Protein AF-A0A0N4XZN5-F1 (afdb_monomer_lite)

Secondary structure (DSSP, 8-state):
-------HHHHHHHHHHHHHHHHHHH-TTT-TTTTHHHHHHHHHHHHHHHHHHHH--S---HHHHHHHHHHHHHHHHHHHHHHHHHHHHHHS-GGGHHHHHHHHHHHHTT-TTT---HHHHHHHHHHHH-S--HHHHHHHHHHHHHHHHHHH-TTT-TTTTHHHHHHHHHHHHHHHHHHHTTTTT--HHHHHHHHHHHHHHHHHHHHHHHHHHHHHHS-GGGHHHHHHHHHHHHTT-HHHH-TTHHHHHHHHHHHHHHHHHHHHHHHHHTT-

Organism: Nippostrongylus brasiliensis (NCBI:txid27835)

pLDDT: mean 75.1, std 13.61, range [33.44, 93.44]

Foldseek 3Di:
DPPPPDPVVLVVLLVVLVVLLVCCVPPCVVNVPSPVSVVLNVLSVVVVLVVVVVVPPDPDPVVNSVVVVCVVVVVVQVVVLVVVLVCCVPPHDPVCNVVSVVCSVCSNVVVNVVDDDPVRVVVVVVVLPPLDPVVLVVLLVVLVVLLVCCVPPCVVNVSSPVSVVSNVSSVVVNLVSVVVVPPDPDDPVVSVVVVCVVVVVVQVVVLVVVLVCCVPPHDPVCNVVSVVLSVCSNVVNSVVPCPDVVVVVVVVSVVVVVVVVVVVVVVVVVVD

Structure (mmCIF, N/CA/C/O backbone):
data_AF-A0A0N4XZN5-F1
#
_entry.id   AF-A0A0N4XZN5-F1
#
loop_
_atom_site.group_PDB
_atom_site.id
_atom_site.type_symbol
_atom_site.label_atom_id
_atom_site.label_alt_id
_atom_site.label_comp_id
_atom_site.label_asym_id
_atom_site.label_entity_id
_atom_site.label_seq_id
_atom_site.pdbx_PDB_ins_code
_atom_site.Cartn_x
_atom_site.Cartn_y
_atom_site.Cartn_z
_atom_site.occupancy
_atom_site.B_iso_or_equiv
_atom_site.auth_seq_id
_atom_site.auth_comp_id
_atom_site.auth_asym_id
_atom_site.auth_atom_id
_atom_site.pdbx_PDB_model_num
ATOM 1 N N . MET A 1 1 ? -11.021 21.375 -17.322 1.00 33.44 1 MET A N 1
ATOM 2 C CA . MET A 1 1 ? -11.310 20.513 -16.151 1.00 33.44 1 MET A CA 1
ATOM 3 C C . MET A 1 1 ? -10.430 19.270 -16.238 1.00 33.44 1 MET A C 1
ATOM 5 O O . MET A 1 1 ? -10.719 18.390 -17.033 1.00 33.44 1 MET A O 1
ATOM 9 N N . ARG A 1 2 ? -9.315 19.222 -15.497 1.00 36.19 2 ARG A N 1
ATOM 10 C CA . ARG A 1 2 ? -8.417 18.053 -15.452 1.00 36.19 2 ARG A CA 1
ATOM 11 C C . ARG A 1 2 ? -9.143 16.967 -14.646 1.00 36.19 2 ARG A C 1
ATOM 13 O O . ARG A 1 2 ? -9.399 17.193 -13.461 1.00 36.19 2 ARG A O 1
ATOM 20 N N . ARG A 1 3 ? -9.571 15.860 -15.272 1.00 40.56 3 ARG A N 1
ATOM 21 C CA . ARG A 1 3 ? -10.115 14.707 -14.532 1.00 40.56 3 ARG A CA 1
ATOM 22 C C . ARG A 1 3 ? -9.059 14.324 -13.495 1.00 40.56 3 ARG A C 1
ATOM 24 O O . ARG A 1 3 ? -7.908 14.094 -13.845 1.00 40.56 3 ARG A O 1
ATOM 31 N N . ARG A 1 4 ? -9.424 14.348 -12.210 1.00 50.34 4 ARG A N 1
ATOM 32 C CA . ARG A 1 4 ? -8.621 13.675 -11.190 1.00 50.34 4 ARG A CA 1
ATOM 33 C C . ARG A 1 4 ? -8.743 12.203 -11.532 1.00 50.34 4 ARG A C 1
ATOM 35 O O . ARG A 1 4 ? -9.831 11.657 -11.352 1.00 50.34 4 ARG A O 1
ATOM 42 N N . ASP A 1 5 ? -7.681 11.601 -12.044 1.00 52.81 5 ASP A N 1
ATOM 43 C CA . ASP A 1 5 ? -7.598 10.151 -12.134 1.00 52.81 5 ASP A CA 1
ATOM 44 C C . ASP A 1 5 ? -7.644 9.618 -10.706 1.00 52.81 5 ASP A C 1
ATOM 46 O O . ASP A 1 5 ? -6.663 9.578 -9.962 1.00 52.81 5 ASP A O 1
ATOM 50 N N . HIS A 1 6 ? -8.862 9.321 -10.258 1.00 63.44 6 HIS A N 1
ATOM 51 C CA . HIS A 1 6 ? -9.064 8.571 -9.046 1.00 63.44 6 HIS A CA 1
ATOM 52 C C . HIS A 1 6 ? -8.403 7.226 -9.296 1.00 63.44 6 HIS A C 1
ATOM 54 O O . HIS A 1 6 ? -8.811 6.495 -10.192 1.00 63.44 6 HIS A O 1
ATOM 60 N N . ARG A 1 7 ? -7.379 6.920 -8.501 1.00 76.12 7 ARG A N 1
ATOM 61 C CA . ARG A 1 7 ? -6.724 5.615 -8.458 1.00 76.12 7 ARG A CA 1
ATOM 62 C C . ARG A 1 7 ? -7.684 4.540 -7.947 1.00 76.12 7 ARG A C 1
ATOM 64 O O . ARG A 1 7 ? -7.619 4.115 -6.793 1.00 76.12 7 ARG A O 1
ATOM 71 N N . LEU A 1 8 ? -8.668 4.207 -8.785 1.00 81.19 8 LEU A N 1
ATOM 72 C CA . LEU A 1 8 ? -9.726 3.228 -8.541 1.00 81.19 8 LEU A CA 1
ATOM 73 C C . LEU A 1 8 ? -9.135 1.836 -8.335 1.00 81.19 8 LEU A C 1
ATOM 75 O O . LEU A 1 8 ? -9.654 1.066 -7.536 1.00 81.19 8 LEU A O 1
ATOM 79 N N . ASP A 1 9 ? -8.005 1.569 -8.977 1.00 81.12 9 ASP A N 1
ATOM 80 C CA . ASP A 1 9 ? -7.143 0.421 -8.745 1.00 81.12 9 ASP A CA 1
ATOM 81 C C . ASP A 1 9 ? -6.777 0.227 -7.259 1.00 81.12 9 ASP A C 1
ATOM 83 O O . ASP A 1 9 ? -7.099 -0.804 -6.660 1.00 81.12 9 ASP A O 1
ATOM 87 N N . LEU A 1 10 ? -6.188 1.243 -6.618 1.00 81.50 10 LEU A N 1
ATOM 88 C CA . LEU A 1 10 ? -5.848 1.204 -5.191 1.00 81.50 10 LEU A CA 1
ATOM 89 C C . LEU A 1 10 ? -7.100 1.114 -4.319 1.00 81.50 10 LEU A C 1
ATOM 91 O O . LEU A 1 10 ? -7.086 0.481 -3.262 1.00 81.50 10 LEU A O 1
ATOM 95 N N . GLN A 1 11 ? -8.199 1.744 -4.741 1.00 84.50 11 GLN A N 1
ATOM 96 C CA . GLN A 1 11 ? -9.463 1.635 -4.017 1.00 84.50 11 GLN A CA 1
ATOM 97 C C . GLN A 1 11 ? -10.022 0.209 -4.063 1.00 84.50 11 GLN A C 1
ATOM 99 O O . GLN A 1 11 ? -10.484 -0.271 -3.028 1.00 84.50 11 GLN A O 1
ATOM 104 N N . GLY A 1 12 ? -9.914 -0.470 -5.206 1.00 86.06 12 GLY A N 1
ATOM 105 C CA . GLY A 1 12 ? -10.284 -1.872 -5.378 1.00 86.06 12 GLY A CA 1
ATOM 106 C C . GLY A 1 12 ? -9.473 -2.794 -4.471 1.00 86.06 12 GLY A C 1
ATOM 107 O O . GLY A 1 12 ? -10.056 -3.602 -3.751 1.00 86.06 12 GLY A O 1
ATOM 108 N N . LEU A 1 13 ? -8.150 -2.605 -4.396 1.00 87.25 13 LEU A N 1
ATOM 109 C CA . LEU A 1 13 ? -7.293 -3.386 -3.491 1.00 87.25 13 LEU A CA 1
ATOM 110 C C . LEU A 1 13 ? -7.660 -3.217 -2.012 1.00 87.25 13 LEU A C 1
ATOM 112 O O . LEU A 1 13 ? -7.608 -4.181 -1.251 1.00 87.25 13 LEU A O 1
ATOM 116 N N . ARG A 1 14 ? -8.072 -2.015 -1.593 1.00 88.38 14 ARG A N 1
ATOM 117 C CA . ARG A 1 14 ? -8.615 -1.811 -0.240 1.00 88.38 14 ARG A CA 1
ATOM 118 C C . ARG A 1 14 ? -9.944 -2.536 -0.043 1.00 88.38 14 ARG A C 1
ATOM 120 O O . ARG A 1 14 ? -10.172 -3.070 1.033 1.00 88.38 14 ARG A O 1
ATOM 127 N N . GLY A 1 15 ? -10.807 -2.556 -1.059 1.00 90.44 15 GLY A N 1
ATOM 128 C CA . GLY A 1 15 ? -12.053 -3.325 -1.033 1.00 90.44 15 GLY A CA 1
ATOM 129 C C . GLY A 1 15 ? -11.791 -4.817 -0.821 1.00 90.44 15 GLY A C 1
ATOM 130 O O . GLY A 1 15 ? -12.384 -5.420 0.067 1.00 90.44 15 GLY A O 1
ATOM 131 N N . VAL A 1 16 ? -10.829 -5.386 -1.553 1.00 91.62 16 VAL A N 1
ATOM 132 C CA . VAL A 1 16 ? -10.382 -6.779 -1.367 1.00 91.62 16 VAL A CA 1
ATOM 133 C C . VAL A 1 16 ? -9.843 -7.006 0.047 1.00 91.62 16 VAL A C 1
ATOM 135 O O . VAL A 1 16 ? -10.180 -8.004 0.680 1.00 91.62 16 VAL A O 1
ATOM 138 N N . ALA A 1 17 ? -9.060 -6.065 0.574 1.00 91.06 17 ALA A N 1
ATOM 139 C CA . ALA A 1 17 ? -8.552 -6.138 1.938 1.00 91.06 17 ALA A CA 1
ATOM 140 C C . ALA A 1 17 ? -9.691 -6.163 2.979 1.00 91.06 17 ALA A C 1
ATOM 142 O O . ALA A 1 17 ? -9.658 -6.977 3.897 1.00 91.06 17 ALA A O 1
ATOM 143 N N . ILE A 1 18 ? -10.740 -5.351 2.801 1.00 91.62 18 ILE A N 1
ATOM 144 C CA . ILE A 1 18 ? -11.937 -5.380 3.659 1.00 91.62 18 ILE A CA 1
ATOM 145 C C . ILE A 1 18 ? -12.651 -6.733 3.555 1.00 91.62 18 ILE A C 1
ATOM 147 O O . ILE A 1 18 ? -12.980 -7.325 4.579 1.00 91.62 18 ILE A O 1
ATOM 151 N N . LEU A 1 19 ? -12.860 -7.251 2.340 1.00 93.44 19 LEU A N 1
ATOM 152 C CA . LEU A 1 19 ? -13.507 -8.552 2.134 1.00 93.44 19 LEU A CA 1
ATOM 153 C C . LEU A 1 19 ? -12.732 -9.692 2.800 1.00 93.44 19 LEU A C 1
ATOM 155 O O . LEU A 1 19 ? -13.342 -10.581 3.382 1.00 93.44 19 LEU A O 1
ATOM 159 N N . SER A 1 20 ? -11.401 -9.636 2.767 1.00 89.19 20 SER A N 1
ATOM 160 C CA . SER A 1 20 ? -10.535 -10.586 3.467 1.00 89.19 20 SER A C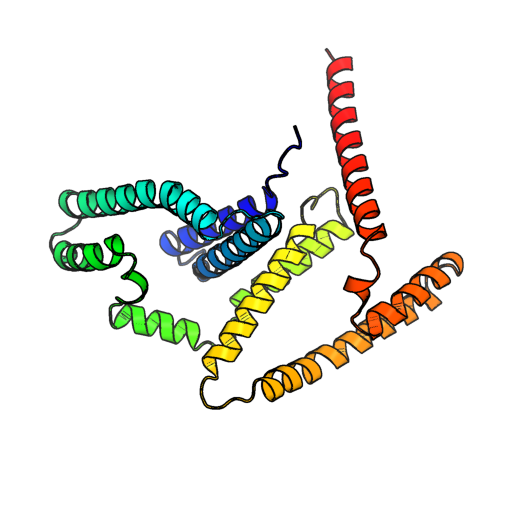A 1
ATOM 161 C C . SER A 1 20 ? -10.774 -10.573 4.983 1.00 89.19 20 SER A C 1
ATOM 163 O O . SER A 1 20 ? -10.881 -11.631 5.602 1.00 89.19 20 SER A O 1
ATOM 165 N N . VAL A 1 21 ? -10.903 -9.386 5.584 1.00 88.06 21 VAL A N 1
ATOM 166 C CA . VAL A 1 21 ? -11.168 -9.232 7.025 1.00 88.06 21 VAL A CA 1
ATOM 167 C C . VAL A 1 21 ? -12.565 -9.731 7.385 1.00 88.06 21 VAL A C 1
ATOM 169 O O . VAL A 1 21 ? -12.726 -10.469 8.355 1.00 88.06 21 VAL A O 1
ATOM 172 N N . LEU A 1 22 ? -13.572 -9.385 6.579 1.00 90.19 22 LEU A N 1
ATOM 173 C CA . LEU A 1 22 ? -14.933 -9.893 6.764 1.00 90.19 22 LEU A CA 1
ATOM 174 C C . LEU A 1 22 ? -14.965 -11.423 6.645 1.00 90.19 22 LEU A C 1
ATOM 176 O O . LEU A 1 22 ? -15.573 -12.089 7.478 1.00 90.19 22 LEU A O 1
ATOM 180 N N . GLY A 1 23 ? -14.261 -11.985 5.661 1.00 90.06 23 GLY A N 1
ATOM 181 C CA . GLY A 1 23 ? -14.120 -13.428 5.482 1.00 90.06 23 GLY A CA 1
ATOM 182 C C . GLY A 1 23 ? -13.523 -14.116 6.707 1.00 90.06 23 GLY A C 1
ATOM 183 O O . GLY A 1 23 ? -14.045 -15.141 7.129 1.00 90.06 23 GLY A O 1
ATOM 184 N N . PHE A 1 24 ? -12.488 -13.537 7.323 1.00 86.94 24 PHE A N 1
ATOM 185 C CA . PHE A 1 24 ? -11.911 -14.063 8.566 1.00 86.94 24 PHE A CA 1
ATOM 186 C C . PHE A 1 24 ? -12.916 -14.073 9.722 1.00 86.94 24 PHE A C 1
ATOM 188 O O . PHE A 1 24 ? -12.991 -15.059 10.448 1.00 86.94 24 PHE A O 1
ATOM 195 N N . HIS A 1 25 ? -13.717 -13.016 9.876 1.00 84.75 25 HIS A N 1
ATOM 196 C CA . HIS A 1 25 ? -14.696 -12.938 10.962 1.00 84.75 25 HIS A CA 1
ATOM 197 C C . HIS A 1 25 ? -15.907 -13.858 10.764 1.00 84.75 25 HIS A C 1
ATOM 199 O O . HIS A 1 25 ? -16.362 -14.470 11.727 1.00 84.75 25 HIS A O 1
ATOM 205 N N . PHE A 1 26 ? -16.437 -13.969 9.542 1.00 89.25 26 PHE A N 1
ATOM 206 C CA . PHE A 1 26 ? -17.633 -14.780 9.278 1.00 89.25 26 PHE A CA 1
ATOM 207 C C . PHE A 1 26 ? -17.318 -16.249 8.967 1.00 89.25 26 PHE A C 1
ATOM 209 O O . PHE A 1 26 ? -18.113 -17.128 9.292 1.00 89.25 26 PHE A O 1
ATOM 216 N N . PHE A 1 27 ? -16.166 -16.529 8.351 1.00 91.06 27 PHE A N 1
ATOM 217 C CA . PHE A 1 27 ? -15.771 -17.861 7.881 1.00 91.06 27 PHE A CA 1
ATOM 218 C C . PHE A 1 27 ? -14.281 -18.141 8.172 1.00 91.06 27 PHE A C 1
ATOM 220 O O . PHE A 1 27 ? -13.493 -18.360 7.243 1.00 91.06 27 PHE A O 1
ATOM 227 N N . PRO A 1 28 ? -13.864 -18.178 9.453 1.00 84.12 28 PRO A N 1
ATOM 228 C CA . PRO A 1 28 ? -12.453 -18.291 9.836 1.00 84.12 28 PRO A CA 1
ATOM 229 C C . PRO A 1 28 ? -11.777 -19.573 9.332 1.00 84.12 28 PRO A C 1
ATOM 231 O O . PRO A 1 28 ? -10.581 -19.572 9.059 1.00 84.12 28 PRO A O 1
ATOM 234 N N . SER A 1 29 ? -12.527 -20.664 9.152 1.00 87.44 29 SER A N 1
ATOM 235 C CA . SER A 1 29 ? -11.997 -21.912 8.587 1.00 87.44 29 SER A CA 1
ATOM 236 C C . SER A 1 29 ? -11.634 -21.794 7.103 1.00 87.44 29 SER A C 1
ATOM 238 O O . SER A 1 29 ? -10.739 -22.496 6.639 1.00 87.44 29 SER A O 1
ATOM 240 N N . TRP A 1 30 ? -12.304 -20.911 6.360 1.00 86.44 30 TRP A N 1
ATOM 241 C CA . TRP A 1 30 ? -12.069 -20.690 4.929 1.00 86.44 30 TRP A CA 1
ATOM 242 C C . TRP A 1 30 ? -11.074 -19.550 4.692 1.00 86.44 30 TRP A C 1
ATOM 244 O O . TRP A 1 30 ? -10.316 -19.581 3.725 1.00 86.44 30 TRP A O 1
ATOM 254 N N . PHE A 1 31 ? -11.032 -18.573 5.601 1.00 86.06 31 PHE A N 1
ATOM 255 C CA . PHE A 1 31 ? -10.145 -17.412 5.533 1.00 86.06 31 PHE A CA 1
ATOM 256 C C . PHE A 1 31 ? -9.259 -17.283 6.781 1.00 86.06 31 PHE A C 1
ATOM 258 O O . PHE A 1 31 ? -9.249 -16.219 7.395 1.00 86.06 31 PHE A O 1
ATOM 265 N N . PRO A 1 32 ? -8.463 -18.301 7.157 1.00 79.88 32 PRO A N 1
ATOM 266 C CA . PRO A 1 32 ? -7.702 -18.292 8.413 1.00 79.88 32 PRO A CA 1
ATOM 267 C C . PRO A 1 32 ? -6.679 -17.151 8.501 1.00 79.88 32 PRO A C 1
ATOM 269 O O . PRO A 1 32 ? -6.351 -16.695 9.590 1.00 79.88 32 PRO A O 1
ATOM 272 N N . ASN A 1 33 ? -6.208 -16.651 7.354 1.00 83.62 33 ASN A N 1
ATOM 273 C CA . ASN A 1 33 ? -5.265 -15.533 7.259 1.00 83.62 33 ASN A CA 1
ATOM 274 C C . ASN A 1 33 ? -5.936 -14.221 6.825 1.00 83.62 33 ASN A C 1
ATOM 276 O O . ASN A 1 33 ? -5.262 -13.305 6.356 1.00 83.62 33 ASN A O 1
ATOM 280 N N . GLY A 1 34 ? -7.264 -14.111 6.922 1.00 83.81 34 GLY A N 1
ATOM 281 C CA . GLY A 1 34 ? -7.958 -12.931 6.414 1.00 83.81 34 GLY A CA 1
ATOM 282 C C . GLY A 1 34 ? -7.688 -11.652 7.221 1.00 83.81 34 GLY A C 1
ATOM 283 O O . GLY A 1 34 ? -7.814 -10.557 6.666 1.00 83.81 34 GLY A O 1
ATOM 284 N N . TYR A 1 35 ? -7.208 -11.780 8.467 1.00 82.19 35 TYR A N 1
ATOM 285 C CA . TYR A 1 35 ? -6.761 -10.675 9.332 1.00 82.19 35 TYR A CA 1
ATOM 286 C C . TYR A 1 35 ? -5.665 -9.799 8.694 1.00 82.19 35 TYR A C 1
ATOM 288 O O . TYR A 1 35 ? -5.557 -8.611 8.992 1.00 82.19 35 TYR A O 1
ATOM 296 N N . VAL A 1 36 ? -4.890 -10.346 7.753 1.00 84.50 36 VAL A N 1
ATOM 297 C CA . VAL A 1 36 ? -3.837 -9.637 7.003 1.00 84.50 36 VAL A CA 1
ATOM 298 C C . VAL A 1 36 ? -4.414 -8.488 6.167 1.00 84.50 36 VAL A C 1
ATOM 300 O O . VAL A 1 36 ? -3.728 -7.503 5.878 1.00 84.50 36 VAL A O 1
ATOM 303 N N . GLY A 1 37 ? -5.701 -8.572 5.816 1.00 85.88 37 GLY A N 1
ATOM 304 C CA . GLY A 1 37 ? -6.416 -7.490 5.150 1.00 85.88 37 GLY A CA 1
ATOM 305 C C . GLY A 1 37 ? -6.415 -6.185 5.956 1.00 85.88 37 GLY A C 1
ATOM 306 O O . GLY A 1 37 ? -6.395 -5.114 5.355 1.00 85.88 37 GLY A O 1
ATOM 307 N N . VAL A 1 38 ? -6.338 -6.237 7.291 1.00 84.06 38 VAL A N 1
ATOM 308 C CA . VAL A 1 38 ? -6.234 -5.032 8.134 1.00 84.06 38 VAL A CA 1
ATOM 309 C C . VAL A 1 38 ? -4.943 -4.272 7.823 1.00 84.06 38 VAL A C 1
ATOM 311 O O . VAL A 1 38 ? -4.978 -3.080 7.504 1.00 84.06 38 VAL A O 1
ATOM 314 N N . ASP A 1 39 ? -3.811 -4.977 7.831 1.00 84.12 39 ASP A N 1
ATOM 315 C CA . ASP A 1 39 ? -2.504 -4.395 7.523 1.00 84.12 39 ASP A CA 1
ATOM 316 C C . ASP A 1 39 ? -2.480 -3.828 6.104 1.00 84.12 39 ASP A C 1
ATOM 318 O O . ASP A 1 39 ? -2.102 -2.675 5.893 1.00 84.12 39 ASP A O 1
ATOM 322 N N . GLN A 1 40 ? -2.947 -4.607 5.124 1.00 85.75 40 GLN A N 1
ATOM 323 C CA . GLN A 1 40 ? -3.002 -4.167 3.732 1.00 85.75 40 GLN A CA 1
ATOM 324 C C . GLN A 1 40 ? -3.864 -2.906 3.570 1.00 85.75 40 GLN A C 1
ATOM 326 O O . GLN A 1 40 ? -3.467 -1.970 2.870 1.00 85.75 40 GLN A O 1
ATOM 331 N N . PHE A 1 41 ? -5.022 -2.845 4.229 1.00 89.06 41 PHE A N 1
ATOM 332 C CA . PHE A 1 41 ? -5.920 -1.699 4.149 1.00 89.06 41 PHE A CA 1
ATOM 333 C C . PHE A 1 41 ? -5.279 -0.419 4.697 1.00 89.06 41 PHE A C 1
ATOM 335 O O . PHE A 1 41 ? -5.322 0.624 4.028 1.00 89.06 41 PHE A O 1
ATOM 342 N N . PHE A 1 42 ? -4.674 -0.479 5.887 1.00 83.44 42 PHE A N 1
ATOM 343 C CA . PHE A 1 42 ? -4.048 0.690 6.509 1.00 83.44 42 PHE A CA 1
ATOM 344 C C . PHE A 1 42 ? -2.826 1.166 5.732 1.00 83.44 42 PHE A C 1
ATOM 346 O O . PHE A 1 42 ? -2.687 2.364 5.473 1.00 83.44 42 PHE A O 1
ATOM 353 N N . VAL A 1 43 ? -1.988 0.229 5.296 1.00 83.62 43 VAL A N 1
ATOM 354 C CA . VAL A 1 43 ? -0.758 0.501 4.551 1.00 83.62 43 VAL A CA 1
ATOM 355 C C . VAL A 1 43 ? -1.071 1.175 3.207 1.00 83.62 43 VAL A C 1
ATOM 357 O O . VAL A 1 43 ? -0.529 2.243 2.907 1.00 83.62 43 VAL A O 1
ATOM 360 N N . LEU A 1 44 ? -2.026 0.638 2.438 1.00 85.19 44 LEU A N 1
ATOM 361 C CA . LEU A 1 44 ? -2.466 1.247 1.176 1.00 85.19 44 LEU A CA 1
ATOM 362 C C . LEU A 1 44 ? -3.166 2.595 1.389 1.00 85.19 44 LEU A C 1
ATOM 364 O O . LEU A 1 44 ? -2.995 3.524 0.595 1.00 85.19 44 LEU A O 1
ATOM 368 N N . SER A 1 45 ? -3.945 2.730 2.464 1.00 84.19 45 SER A N 1
ATOM 369 C CA . SER A 1 45 ? -4.612 3.992 2.791 1.00 84.19 45 SER A CA 1
ATOM 370 C C . SER A 1 45 ? -3.603 5.084 3.130 1.00 84.19 45 SER A C 1
ATOM 372 O O . SER A 1 45 ? -3.730 6.187 2.598 1.00 84.19 45 SER A O 1
ATOM 374 N N . GLY A 1 46 ? -2.592 4.779 3.948 1.00 82.19 46 GLY A N 1
ATOM 375 C CA . GLY A 1 46 ? -1.504 5.697 4.286 1.00 82.19 46 GLY A CA 1
ATOM 376 C C . GLY A 1 46 ? -0.715 6.138 3.054 1.00 82.19 46 GLY A C 1
ATOM 377 O O . GLY A 1 46 ? -0.527 7.337 2.848 1.00 82.19 46 GLY A O 1
ATOM 378 N N . PHE A 1 47 ? -0.353 5.195 2.179 1.00 82.94 47 PHE A N 1
ATOM 379 C CA . PHE A 1 47 ? 0.319 5.496 0.911 1.00 82.94 47 PHE A CA 1
ATOM 380 C C . PHE A 1 47 ? -0.493 6.450 0.027 1.00 82.94 47 PHE A C 1
ATOM 382 O O . PHE A 1 47 ? 0.010 7.488 -0.405 1.00 82.94 47 PHE A O 1
ATOM 389 N N . LEU A 1 48 ? -1.782 6.159 -0.174 1.00 81.88 48 LEU A N 1
ATOM 390 C CA . LEU A 1 48 ? -2.670 7.027 -0.945 1.00 81.88 48 LEU A CA 1
ATOM 391 C C . LEU A 1 48 ? -2.807 8.416 -0.299 1.00 81.88 48 LEU A C 1
ATOM 393 O O . LEU A 1 48 ? -2.887 9.425 -0.998 1.00 81.88 48 LEU A O 1
ATOM 397 N N . MET A 1 49 ? -2.839 8.497 1.034 1.00 79.31 49 MET A N 1
ATOM 398 C CA . MET A 1 49 ? -2.890 9.778 1.745 1.00 79.31 49 MET A CA 1
ATOM 399 C C . MET A 1 49 ? -1.636 10.610 1.490 1.00 79.31 49 MET A C 1
ATOM 401 O O . MET A 1 49 ? -1.769 11.784 1.143 1.00 79.31 49 MET A O 1
ATOM 405 N N . ALA A 1 50 ? -0.457 10.001 1.620 1.00 79.69 50 ALA A N 1
ATOM 406 C CA . ALA A 1 50 ? 0.824 10.652 1.373 1.00 79.69 50 ALA A CA 1
ATOM 407 C C . ALA A 1 50 ? 0.931 11.140 -0.080 1.00 79.69 50 ALA A C 1
ATOM 409 O O . ALA A 1 50 ? 1.297 12.288 -0.319 1.00 79.69 50 ALA A O 1
ATOM 410 N N . MET A 1 51 ? 0.505 10.318 -1.043 1.00 77.38 51 MET A N 1
ATOM 411 C CA . MET A 1 51 ? 0.480 10.685 -2.460 1.00 77.38 51 MET A CA 1
ATOM 412 C C . MET A 1 51 ? -0.449 11.874 -2.735 1.00 77.38 51 MET A C 1
ATOM 414 O O . MET A 1 51 ? -0.049 12.831 -3.396 1.00 77.38 51 MET A O 1
ATOM 418 N N . ILE A 1 52 ? -1.675 11.863 -2.194 1.00 77.94 52 ILE A N 1
ATOM 419 C CA . ILE A 1 52 ? -2.613 12.984 -2.363 1.00 77.94 52 ILE A CA 1
ATOM 420 C C . ILE A 1 52 ? -2.052 14.252 -1.712 1.00 77.94 52 ILE A C 1
ATOM 422 O O . ILE A 1 52 ? -2.207 15.333 -2.278 1.00 77.94 52 ILE A O 1
ATOM 426 N N . LEU A 1 53 ? -1.410 14.137 -0.546 1.00 76.38 53 LEU A N 1
ATOM 427 C CA . LEU A 1 53 ? -0.795 15.276 0.131 1.00 76.38 53 LEU A CA 1
ATOM 428 C C . LEU A 1 53 ? 0.343 15.871 -0.710 1.00 76.38 53 LEU A C 1
ATOM 430 O O . LEU A 1 53 ? 0.351 17.076 -0.929 1.00 76.38 53 LEU A O 1
ATOM 434 N N . ASN A 1 54 ? 1.229 15.031 -1.253 1.00 74.81 54 ASN A N 1
ATOM 435 C CA . ASN A 1 54 ? 2.341 15.462 -2.104 1.00 74.81 54 ASN A CA 1
ATOM 436 C C . ASN A 1 54 ? 1.870 16.054 -3.446 1.00 74.81 54 ASN A C 1
ATOM 438 O O . ASN A 1 54 ? 2.448 17.011 -3.948 1.00 74.81 54 ASN A O 1
ATOM 442 N N . SER A 1 55 ? 0.777 15.530 -4.016 1.00 69.69 55 SER A N 1
ATOM 443 C CA . SER A 1 55 ? 0.200 16.041 -5.272 1.00 69.69 55 SER A CA 1
ATOM 444 C C . SER A 1 55 ? -0.413 17.443 -5.147 1.00 69.69 55 SER A C 1
ATOM 446 O O . SER A 1 55 ? -0.632 18.120 -6.153 1.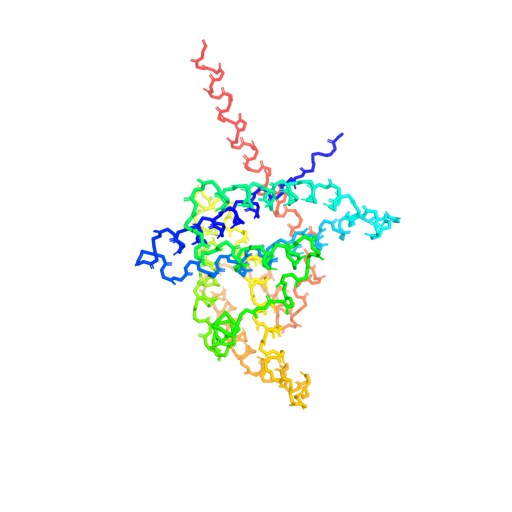00 69.69 55 SER A O 1
ATOM 448 N N . ARG A 1 56 ? -0.688 17.905 -3.919 1.00 69.75 56 ARG A N 1
ATOM 449 C CA . ARG A 1 56 ? -1.135 19.273 -3.635 1.00 69.75 56 ARG A CA 1
ATOM 450 C C . ARG A 1 56 ? 0.081 20.195 -3.538 1.00 69.75 56 ARG A C 1
ATOM 452 O O . ARG A 1 56 ? 0.382 20.736 -2.480 1.00 69.75 56 ARG A O 1
ATOM 459 N N . SER A 1 57 ? 0.793 20.353 -4.651 1.00 51.97 57 SER A N 1
ATOM 460 C CA . SER A 1 57 ? 1.888 21.319 -4.749 1.00 51.97 57 SER A CA 1
ATOM 461 C C . SER A 1 57 ? 1.310 22.740 -4.701 1.00 51.97 57 SER A C 1
ATOM 463 O O . SER A 1 57 ? 0.655 23.182 -5.645 1.00 51.97 57 SER A O 1
ATOM 465 N N . GLY A 1 58 ? 1.486 23.416 -3.561 1.00 54.22 58 GLY A N 1
ATOM 466 C CA . GLY A 1 58 ? 1.100 24.812 -3.330 1.00 54.22 58 GLY A CA 1
ATOM 467 C C . GLY A 1 58 ? 0.319 25.019 -2.030 1.00 54.22 58 GLY A C 1
ATOM 468 O O . GLY A 1 58 ? -0.852 24.668 -1.978 1.00 54.22 58 GLY A O 1
ATOM 469 N N . SER A 1 59 ? 0.985 25.594 -1.012 1.00 53.84 59 SER A N 1
ATOM 470 C CA . SER A 1 59 ? 0.508 26.238 0.243 1.00 53.84 59 SER A CA 1
ATOM 471 C C . SER A 1 59 ? -0.758 25.717 0.962 1.00 53.84 59 SER A C 1
ATOM 473 O O . SER A 1 59 ? -1.240 26.381 1.881 1.00 53.84 59 SER A O 1
ATOM 475 N N . SER A 1 60 ? -1.341 24.573 0.606 1.00 60.84 60 SER A N 1
ATOM 476 C CA . SER A 1 60 ? -2.488 24.045 1.338 1.00 60.84 60 SER A CA 1
ATOM 477 C C . SER A 1 60 ? -1.981 23.546 2.680 1.00 60.84 60 SER A C 1
ATOM 479 O O . SER A 1 60 ? -1.165 22.621 2.722 1.00 60.84 60 SER A O 1
ATOM 481 N N . ASN A 1 61 ? -2.431 24.183 3.758 1.00 75.69 61 ASN A N 1
ATOM 482 C CA . ASN A 1 61 ? -2.024 23.837 5.105 1.00 75.69 61 ASN A CA 1
ATOM 483 C C . ASN A 1 61 ? -2.318 22.344 5.328 1.00 75.69 61 ASN A C 1
ATOM 485 O O . ASN A 1 61 ? -3.422 21.872 5.043 1.00 75.69 61 ASN A O 1
ATOM 489 N N . ILE A 1 62 ? -1.332 21.584 5.814 1.00 82.38 62 ILE A N 1
ATOM 490 C CA . ILE A 1 62 ? -1.511 20.170 6.184 1.00 82.38 62 ILE A CA 1
ATOM 491 C C . ILE A 1 62 ? -2.736 20.024 7.101 1.00 82.38 62 ILE A C 1
ATOM 493 O O . ILE A 1 62 ? -3.490 19.053 6.997 1.00 82.38 62 ILE A O 1
ATOM 497 N N . PHE A 1 63 ? -2.980 21.035 7.936 1.00 83.94 63 PHE A N 1
ATOM 498 C CA . PHE A 1 63 ? -4.161 21.130 8.777 1.00 83.94 63 PHE A CA 1
ATOM 499 C C . PHE A 1 63 ? -5.477 21.059 7.985 1.00 83.94 63 PHE A C 1
ATOM 501 O O . PHE A 1 63 ? -6.332 20.241 8.314 1.00 83.94 63 PHE A O 1
ATOM 508 N N . ASP A 1 64 ? -5.625 21.820 6.897 1.00 82.81 64 ASP A N 1
ATOM 509 C CA . ASP A 1 64 ? -6.848 21.834 6.077 1.00 82.81 64 ASP A CA 1
ATOM 510 C C . ASP A 1 64 ? -7.106 20.472 5.425 1.00 82.81 64 ASP A C 1
ATOM 512 O O . ASP A 1 64 ? -8.249 20.018 5.290 1.00 82.81 64 ASP A O 1
ATOM 516 N N . PHE A 1 65 ? -6.029 19.784 5.040 1.00 83.00 65 PHE A N 1
ATOM 517 C CA . PHE A 1 65 ? -6.103 18.435 4.496 1.00 83.00 65 PHE A CA 1
ATOM 518 C C . PHE A 1 65 ? -6.644 17.433 5.523 1.00 83.00 65 PHE A C 1
ATOM 520 O O . PHE A 1 65 ? -7.536 16.645 5.187 1.00 83.00 65 PHE A O 1
ATOM 527 N N . TYR A 1 66 ? -6.138 17.457 6.759 1.00 84.50 66 TYR A N 1
ATOM 528 C CA . TYR A 1 66 ? -6.617 16.568 7.822 1.00 84.50 66 TYR A CA 1
ATOM 529 C C . TYR A 1 66 ? -8.009 16.966 8.320 1.00 84.50 66 TYR A C 1
ATOM 531 O O . TYR A 1 66 ? -8.855 16.089 8.499 1.00 84.50 66 TYR A O 1
ATOM 539 N N . TYR A 1 67 ? -8.306 18.261 8.431 1.00 86.31 67 TYR A N 1
ATOM 540 C CA . TYR A 1 67 ? -9.628 18.758 8.810 1.00 86.31 67 TYR A CA 1
ATOM 541 C C . TYR A 1 67 ? -10.716 18.290 7.834 1.00 86.31 67 TYR A C 1
ATOM 543 O O . TYR A 1 67 ? -11.741 17.739 8.246 1.00 86.31 67 TYR A O 1
ATOM 551 N N . GLY A 1 68 ? -10.471 18.402 6.524 1.00 84.75 68 GLY A N 1
ATOM 552 C CA . GLY A 1 68 ? -11.399 17.900 5.507 1.00 84.75 68 GLY A CA 1
ATOM 553 C C . GLY A 1 68 ? -11.631 16.385 5.587 1.00 84.75 68 GLY A C 1
ATOM 554 O O . GLY A 1 68 ? -12.700 15.896 5.217 1.00 84.75 68 GLY A O 1
ATOM 555 N N . ARG A 1 69 ? -10.655 15.624 6.097 1.00 84.25 69 ARG A N 1
ATOM 556 C CA . ARG A 1 69 ? -10.818 14.187 6.353 1.00 84.25 69 ARG A CA 1
ATOM 557 C C . ARG A 1 69 ? -11.615 13.910 7.613 1.00 84.25 69 ARG A C 1
ATOM 559 O O . ARG A 1 69 ? -12.507 13.068 7.551 1.00 84.25 69 ARG A O 1
ATOM 566 N N . LEU A 1 70 ? -11.347 14.630 8.700 1.00 87.06 70 LEU A N 1
ATOM 567 C CA . LEU A 1 70 ? -12.122 14.528 9.936 1.00 87.06 70 LEU A CA 1
ATOM 568 C C . LEU A 1 70 ? -13.601 14.803 9.663 1.00 87.06 70 LEU A C 1
ATOM 570 O O . LEU A 1 70 ? -14.441 13.963 9.972 1.00 87.06 70 LEU A O 1
ATOM 574 N N . LYS A 1 71 ? -13.913 15.891 8.947 1.00 89.62 71 LYS A N 1
ATOM 575 C CA . LYS A 1 71 ? -15.291 16.242 8.566 1.00 89.62 71 LYS A CA 1
ATOM 576 C C . LYS A 1 71 ? -16.002 15.146 7.758 1.00 89.62 71 LYS A C 1
ATOM 578 O O . LYS A 1 71 ? -17.225 15.067 7.790 1.00 89.62 71 LYS A O 1
ATOM 583 N N . ARG A 1 72 ? -15.257 14.301 7.038 1.00 84.62 72 ARG A N 1
ATOM 584 C CA . ARG A 1 72 ? -15.810 13.185 6.256 1.00 84.62 72 ARG A CA 1
ATOM 585 C C . ARG A 1 72 ? -15.938 11.888 7.061 1.00 84.62 72 ARG A C 1
ATOM 587 O O . ARG A 1 72 ? -16.903 11.163 6.862 1.00 84.62 72 ARG A O 1
ATOM 594 N N . ILE A 1 73 ? -14.959 11.563 7.906 1.00 86.12 73 ILE A N 1
ATOM 595 C CA . ILE A 1 73 ? -14.867 10.258 8.587 1.00 86.12 73 ILE A CA 1
ATOM 596 C C . ILE A 1 73 ? -15.630 10.267 9.916 1.00 86.12 73 ILE A C 1
ATOM 598 O O . ILE A 1 73 ? -16.353 9.318 10.205 1.00 86.12 73 ILE A O 1
ATOM 602 N N . VAL A 1 74 ? -15.511 11.345 10.696 1.00 87.81 74 VAL A N 1
ATOM 603 C CA . VAL A 1 74 ? -16.076 11.443 12.052 1.00 87.81 74 VAL A CA 1
ATOM 604 C C . VAL A 1 74 ? -17.601 11.249 12.088 1.00 87.81 74 VAL A C 1
ATOM 606 O O . VAL A 1 74 ? -18.055 10.509 12.955 1.00 87.81 74 VAL A O 1
ATOM 609 N N . PRO A 1 75 ? -18.414 11.800 11.159 1.00 90.81 75 PRO A N 1
ATOM 610 C CA . PRO A 1 75 ? -19.864 11.593 11.205 1.00 90.81 75 PRO A CA 1
ATOM 611 C C . PRO A 1 75 ? -20.268 10.121 11.061 1.00 90.81 75 PRO A C 1
ATOM 613 O O . PRO A 1 75 ? -21.081 9.623 11.834 1.00 90.81 75 PRO A O 1
ATOM 616 N N . MET A 1 76 ? -19.662 9.409 10.104 1.00 88.06 76 MET A N 1
ATOM 617 C CA . MET A 1 76 ? -19.925 7.979 9.910 1.00 88.06 76 MET A CA 1
ATOM 618 C C . MET A 1 76 ? -19.384 7.145 11.069 1.00 88.06 76 MET A C 1
ATOM 620 O O . MET A 1 76 ? -20.010 6.167 11.457 1.00 88.06 76 MET A O 1
ATOM 624 N N . TYR A 1 77 ? -18.249 7.544 11.643 1.00 84.12 77 TYR A N 1
ATOM 625 C CA . TYR A 1 77 ? -17.682 6.886 12.813 1.00 84.12 77 TYR A CA 1
ATOM 626 C C . TYR A 1 77 ? -18.626 6.943 14.021 1.00 84.12 77 TYR A C 1
ATOM 628 O O . TYR A 1 77 ? -18.958 5.907 14.592 1.00 84.12 77 TYR A O 1
ATOM 636 N N . ILE A 1 78 ? -19.121 8.139 14.356 1.00 85.56 78 ILE A N 1
ATOM 637 C CA . ILE A 1 78 ? -20.076 8.340 15.454 1.00 85.56 78 ILE A CA 1
ATOM 638 C C . ILE A 1 78 ? -21.359 7.545 15.200 1.00 85.56 78 ILE A C 1
ATOM 640 O O . ILE A 1 78 ? -21.866 6.901 16.114 1.00 85.56 78 ILE A O 1
ATOM 644 N N . LEU A 1 79 ? -21.861 7.553 13.960 1.00 89.25 79 LEU A N 1
ATOM 645 C CA . LEU A 1 79 ? -23.042 6.779 13.587 1.00 89.25 79 LEU A CA 1
ATOM 646 C C . LEU A 1 79 ? -22.835 5.278 13.820 1.00 89.25 79 LEU A C 1
ATOM 648 O O . LEU A 1 79 ? -23.716 4.631 14.374 1.00 89.25 79 LEU A O 1
ATOM 652 N N . ILE A 1 80 ? -21.686 4.724 13.425 1.00 86.44 80 ILE A N 1
ATOM 653 C CA . ILE A 1 80 ? -21.383 3.302 13.629 1.00 86.44 80 ILE A CA 1
ATOM 654 C C . ILE A 1 80 ? -21.312 2.976 15.119 1.00 86.44 80 ILE A C 1
ATOM 656 O O . ILE A 1 80 ? -21.966 2.034 15.546 1.00 86.44 80 ILE A O 1
ATOM 660 N N . VAL A 1 81 ? -20.588 3.768 15.917 1.00 83.81 81 VAL A N 1
ATOM 661 C CA . VAL A 1 81 ? -20.516 3.551 17.372 1.00 83.81 81 VAL A CA 1
ATOM 662 C C . VAL A 1 81 ? -21.913 3.598 17.993 1.00 83.81 81 VAL A C 1
ATOM 664 O O . VAL A 1 81 ? -22.272 2.718 18.770 1.00 83.81 81 VAL A O 1
ATOM 667 N N . PHE A 1 82 ? -22.733 4.574 17.598 1.00 87.12 82 PHE A N 1
ATOM 668 C CA . PHE A 1 82 ? -24.116 4.676 18.052 1.00 87.12 82 PHE A CA 1
ATOM 669 C C . PHE A 1 82 ? -24.944 3.438 17.682 1.00 87.12 82 PHE A C 1
ATOM 671 O O . PHE A 1 82 ? -25.609 2.873 18.548 1.00 87.12 82 PHE A O 1
ATOM 678 N N . LEU A 1 83 ? -24.894 2.994 16.423 1.00 88.12 83 LEU A N 1
ATOM 679 C CA . LEU A 1 83 ? -25.629 1.814 15.960 1.00 88.12 83 LEU A CA 1
ATOM 680 C C . LEU A 1 83 ? -25.164 0.536 16.663 1.00 88.12 83 LEU A C 1
ATOM 682 O O . LEU A 1 83 ? -26.001 -0.301 16.997 1.00 88.12 83 LEU A O 1
ATOM 686 N N . THR A 1 84 ? -23.866 0.399 16.934 1.00 84.50 84 THR A N 1
ATOM 687 C CA . THR A 1 84 ? -23.321 -0.729 17.696 1.00 84.50 84 THR A CA 1
ATOM 688 C C . THR A 1 84 ? -23.878 -0.737 19.115 1.00 84.50 84 THR A C 1
ATOM 690 O O . THR A 1 84 ? -24.454 -1.742 19.522 1.00 84.50 84 THR A O 1
ATOM 693 N N . LEU A 1 85 ? -23.815 0.387 19.836 1.00 83.62 85 LEU A N 1
ATOM 694 C CA . LEU A 1 85 ? -24.362 0.489 21.196 1.00 83.62 85 LEU A CA 1
ATOM 695 C C . LEU A 1 85 ? -25.868 0.237 21.233 1.00 83.62 85 LEU A C 1
ATOM 697 O O . LEU A 1 85 ? -26.354 -0.500 22.090 1.00 83.62 85 LEU A O 1
ATOM 701 N N . TRP A 1 86 ? -26.599 0.800 20.269 1.00 87.19 86 TRP A N 1
ATOM 702 C CA . TRP A 1 86 ? -28.021 0.536 20.105 1.00 87.19 86 TRP A CA 1
ATOM 703 C C . TRP A 1 86 ? -28.268 -0.965 19.902 1.00 87.19 86 TRP A C 1
ATOM 705 O O . TRP A 1 86 ? -29.074 -1.559 20.613 1.00 87.19 86 TRP A O 1
ATOM 715 N N . SER A 1 87 ? -27.512 -1.620 19.017 1.00 84.19 87 SER A N 1
ATOM 716 C CA . SER A 1 87 ? -27.655 -3.058 18.785 1.00 84.19 87 SER A CA 1
ATOM 717 C C . SER A 1 87 ? -27.336 -3.903 20.026 1.00 84.19 87 SER A C 1
ATOM 719 O O . SER A 1 87 ? -28.061 -4.857 20.301 1.00 84.19 87 SER A O 1
ATOM 721 N N . CYS A 1 88 ? -26.324 -3.527 20.817 1.00 78.62 88 CYS A N 1
ATOM 722 C CA . CYS A 1 88 ? -25.946 -4.212 22.056 1.00 78.62 88 CYS A CA 1
ATOM 723 C C . CYS A 1 88 ? -27.082 -4.228 23.083 1.00 78.62 88 CYS A C 1
ATOM 725 O O . CYS A 1 88 ? -27.300 -5.251 23.722 1.00 78.62 88 CYS A O 1
ATOM 727 N N . ILE A 1 89 ? -27.825 -3.126 23.205 1.00 81.00 89 ILE A N 1
ATOM 728 C CA . ILE A 1 89 ? -28.936 -3.007 24.160 1.00 81.00 89 ILE A CA 1
ATOM 729 C C . ILE A 1 89 ? -30.132 -3.876 23.742 1.00 81.00 89 ILE A C 1
ATOM 731 O O . ILE A 1 89 ? -30.793 -4.459 24.599 1.00 81.00 89 ILE A O 1
ATOM 735 N N . PHE A 1 90 ? -30.431 -3.953 22.441 1.00 84.12 90 PHE A N 1
ATOM 736 C CA . PHE A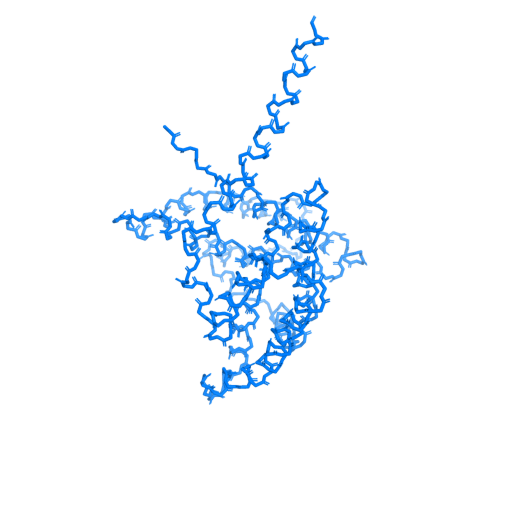 1 90 ? -31.672 -4.572 21.955 1.00 84.12 90 PHE A CA 1
ATOM 737 C C . PHE A 1 90 ? -31.527 -6.022 21.477 1.00 84.12 90 PHE A C 1
ATOM 739 O O . PHE A 1 90 ? -32.513 -6.757 21.508 1.00 84.12 90 PHE A O 1
ATOM 746 N N . PHE A 1 91 ? -30.342 -6.441 21.023 1.00 83.06 91 PHE A N 1
ATOM 747 C CA . PHE A 1 91 ? -30.152 -7.741 20.363 1.00 83.06 91 PHE A CA 1
ATOM 748 C C . PHE A 1 91 ? -29.195 -8.692 21.089 1.00 83.06 91 PHE A C 1
ATOM 750 O O . PHE A 1 91 ? -29.231 -9.890 20.805 1.00 83.06 91 PHE A O 1
ATOM 757 N N . PHE A 1 92 ? -28.349 -8.208 22.005 1.00 75.94 92 PHE A N 1
ATOM 758 C CA . PHE A 1 92 ? -27.320 -9.031 22.650 1.00 75.94 92 PHE A CA 1
ATOM 759 C C . PHE A 1 92 ? -27.632 -9.333 24.128 1.00 75.94 92 PHE A C 1
ATOM 761 O O . PHE A 1 92 ? -28.319 -8.555 24.789 1.00 75.94 92 PHE A O 1
ATOM 768 N N . PRO A 1 93 ? -27.140 -10.465 24.674 1.00 76.00 93 PRO A N 1
ATOM 769 C CA . PRO A 1 93 ? -27.350 -10.823 26.076 1.00 76.00 93 PRO A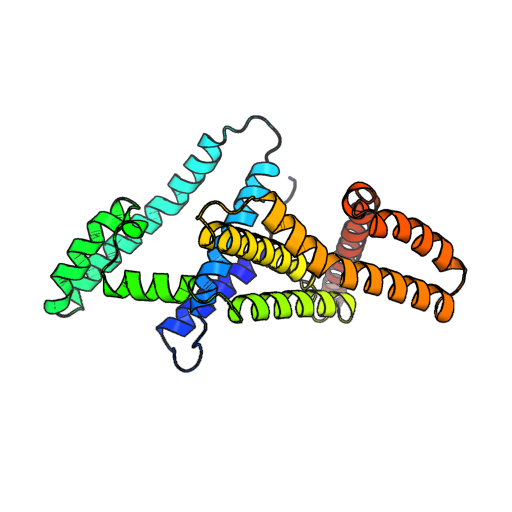 CA 1
ATOM 770 C C . PRO A 1 93 ? -26.739 -9.792 27.033 1.00 76.00 93 PRO A C 1
ATOM 772 O O . PRO A 1 93 ? -25.639 -9.291 26.790 1.00 76.00 93 PRO A O 1
ATOM 775 N N . ALA A 1 94 ? -27.401 -9.554 28.172 1.00 72.81 94 ALA A N 1
ATOM 776 C CA . ALA A 1 94 ? -26.955 -8.600 29.196 1.00 72.81 94 ALA A CA 1
ATOM 777 C C . ALA A 1 94 ? -25.529 -8.869 29.719 1.00 72.81 94 ALA A C 1
ATOM 779 O O . ALA A 1 94 ? -24.852 -7.935 30.129 1.00 72.81 94 ALA A O 1
ATOM 780 N N . SER A 1 95 ? -25.039 -10.113 29.636 1.00 70.06 95 SER A N 1
ATOM 781 C CA . SER A 1 95 ? -23.673 -10.490 30.034 1.00 70.06 95 SER A CA 1
ATOM 782 C C . SER A 1 95 ? -22.573 -9.759 29.260 1.00 70.06 95 SER A C 1
ATOM 784 O O . SER A 1 95 ? -21.460 -9.643 29.757 1.00 70.06 95 SER A O 1
ATOM 786 N N . ASN A 1 96 ? -22.867 -9.278 28.050 1.00 69.94 96 ASN A N 1
ATOM 787 C CA . ASN A 1 96 ? -21.894 -8.588 27.203 1.00 69.94 96 ASN A CA 1
ATOM 788 C C . ASN A 1 96 ? -22.092 -7.066 27.221 1.00 69.94 96 ASN A C 1
ATOM 790 O O . ASN A 1 96 ? -21.356 -6.351 26.541 1.00 69.94 96 ASN A O 1
ATOM 794 N N . LEU A 1 97 ? -23.099 -6.560 27.938 1.00 71.44 97 LEU A N 1
ATOM 795 C CA . LEU A 1 97 ? -23.449 -5.144 27.907 1.00 71.44 97 LEU A CA 1
ATOM 796 C C . LEU A 1 97 ? -22.375 -4.295 28.595 1.00 71.44 97 LEU A C 1
ATOM 798 O O . LEU A 1 97 ? -21.949 -3.299 28.019 1.00 71.44 97 LEU A O 1
ATOM 802 N N . ASP A 1 98 ? -21.875 -4.741 29.749 1.00 73.75 98 ASP A N 1
ATOM 803 C CA . ASP A 1 98 ? -20.862 -4.017 30.526 1.00 73.75 98 ASP A CA 1
ATOM 804 C C . ASP A 1 98 ? -19.549 -3.860 29.740 1.00 73.75 98 ASP A C 1
ATOM 806 O O . ASP A 1 98 ? -19.062 -2.744 29.565 1.00 73.75 98 ASP A O 1
ATOM 810 N N . LEU A 1 99 ? -19.047 -4.946 29.137 1.00 72.75 99 LEU A N 1
ATOM 811 C CA . LEU A 1 99 ? -17.844 -4.923 28.290 1.00 72.75 99 LEU A CA 1
ATOM 812 C C . LEU A 1 99 ? -17.993 -3.992 27.076 1.00 72.75 99 LEU A C 1
ATOM 814 O O . LEU A 1 99 ? -17.083 -3.229 26.750 1.00 72.75 99 LEU A O 1
ATOM 818 N N . ASN A 1 100 ? -19.145 -4.027 26.398 1.00 74.25 100 ASN A N 1
ATOM 819 C CA . ASN A 1 100 ? -19.388 -3.176 25.228 1.00 74.25 100 ASN A CA 1
ATOM 820 C C . ASN A 1 100 ? -19.574 -1.699 25.609 1.00 74.25 100 ASN A C 1
ATOM 822 O O . ASN A 1 100 ? -19.177 -0.811 24.851 1.00 74.25 100 ASN A O 1
ATOM 826 N N . MET A 1 101 ? -20.162 -1.421 26.776 1.00 74.44 101 MET A N 1
ATOM 827 C CA . MET A 1 101 ? -20.303 -0.062 27.300 1.00 74.44 101 MET A CA 1
ATOM 828 C C . MET A 1 101 ? -18.956 0.519 27.737 1.00 74.44 101 MET A C 1
ATOM 830 O O . MET A 1 101 ? -18.688 1.688 27.456 1.00 74.44 101 MET A O 1
ATOM 834 N N . GLU A 1 102 ? -18.081 -0.282 28.346 1.00 78.69 102 GLU A N 1
ATOM 835 C CA . GLU A 1 102 ? -16.715 0.139 28.683 1.00 78.69 102 GLU A CA 1
ATOM 836 C C . GLU A 1 102 ? -15.873 0.424 27.432 1.00 78.69 102 GLU A C 1
ATOM 838 O O . GLU A 1 102 ? -15.166 1.433 27.386 1.00 78.69 102 GLU A O 1
ATOM 843 N N . ALA A 1 103 ? -16.020 -0.382 26.375 1.00 77.69 103 ALA A N 1
ATOM 844 C CA . ALA A 1 103 ? -15.340 -0.173 25.093 1.00 77.69 103 ALA A CA 1
ATOM 845 C C . ALA A 1 103 ? -15.827 1.078 24.325 1.00 77.69 103 ALA A C 1
ATOM 84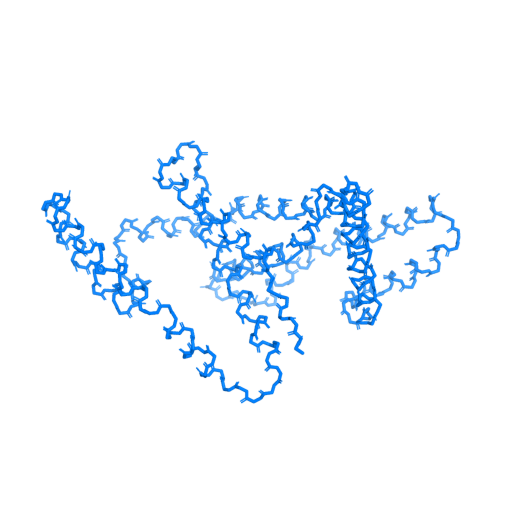7 O O . ALA A 1 103 ? -15.124 1.602 23.452 1.00 77.69 103 ALA A O 1
ATOM 848 N N . ALA A 1 104 ? -17.016 1.594 24.652 1.00 79.44 104 ALA A N 1
ATOM 849 C CA . ALA A 1 104 ? -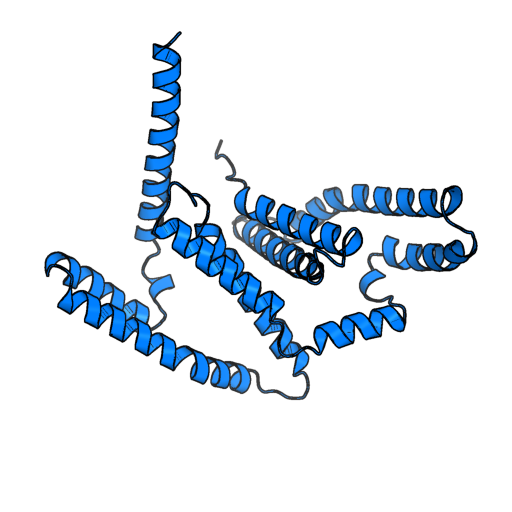17.640 2.723 23.963 1.00 79.44 104 ALA A CA 1
ATOM 850 C C . ALA A 1 104 ? -16.847 4.028 24.107 1.00 79.44 104 ALA A C 1
ATOM 852 O O . ALA A 1 104 ? -16.705 4.792 23.148 1.00 79.44 104 ALA A O 1
ATOM 853 N N . LEU A 1 105 ? -16.335 4.300 25.309 1.00 81.12 105 LEU A N 1
ATOM 854 C CA . LEU A 1 105 ? -15.643 5.550 25.616 1.00 81.12 105 LEU A CA 1
ATOM 855 C C . LEU A 1 105 ? -14.260 5.634 24.930 1.00 81.12 105 LEU A C 1
ATOM 857 O O . LEU A 1 105 ? -13.992 6.648 24.273 1.00 81.12 105 LEU A O 1
ATOM 861 N N . PRO A 1 106 ? -13.401 4.594 24.979 1.00 81.06 106 PRO A N 1
ATOM 862 C CA . PRO A 1 106 ? -12.185 4.527 24.169 1.00 81.06 106 PRO A CA 1
ATOM 863 C C . PRO A 1 106 ? -12.460 4.641 22.667 1.00 81.06 106 PRO A C 1
ATOM 865 O O . PRO A 1 106 ? -11.726 5.342 21.969 1.00 81.06 106 PRO A O 1
ATOM 868 N N . ALA A 1 107 ? -13.531 4.017 22.163 1.00 80.31 107 ALA A N 1
ATOM 869 C CA . ALA A 1 107 ? -13.937 4.171 20.769 1.00 80.31 107 ALA A CA 1
ATOM 870 C C . ALA A 1 107 ? -14.257 5.646 20.450 1.00 80.31 107 ALA A C 1
ATOM 872 O O . ALA A 1 107 ? -13.564 6.276 19.654 1.00 80.31 107 ALA A O 1
ATOM 873 N N . LEU A 1 108 ? -15.215 6.269 21.141 1.00 81.12 108 LEU A N 1
ATOM 874 C CA . LEU A 1 108 ? -15.621 7.661 20.883 1.00 81.12 108 LEU A CA 1
ATOM 875 C C . LEU A 1 108 ? -14.469 8.676 20.944 1.00 81.12 108 LEU A C 1
ATOM 877 O O . LEU A 1 108 ? -14.486 9.676 20.226 1.00 81.12 108 LEU A O 1
ATOM 881 N N . THR A 1 109 ? -13.469 8.418 21.783 1.00 81.06 109 THR A N 1
ATOM 882 C CA . THR A 1 109 ? -12.294 9.285 21.953 1.00 81.06 109 THR A CA 1
ATOM 883 C C . THR A 1 109 ? -11.151 8.981 20.981 1.00 81.06 109 THR A C 1
ATOM 885 O O . THR A 1 109 ? -10.134 9.670 21.020 1.00 81.06 109 THR A O 1
ATOM 888 N N . PHE A 1 110 ? -11.302 7.993 20.090 1.00 75.75 110 PHE A N 1
ATOM 889 C CA . PHE A 1 110 ? -10.236 7.457 19.229 1.00 75.75 110 PHE A CA 1
ATOM 890 C C . PHE A 1 110 ? -9.027 6.912 20.012 1.00 75.75 110 PHE A C 1
ATOM 892 O O . PHE A 1 110 ? -7.941 6.734 19.456 1.00 75.75 110 PHE A O 1
ATOM 899 N N . LEU A 1 111 ? -9.215 6.618 21.299 1.00 79.25 111 LEU A N 1
ATOM 900 C CA . LEU A 1 111 ? -8.215 6.017 22.179 1.00 79.25 111 LEU A CA 1
ATOM 901 C C . LEU A 1 111 ? -8.386 4.498 22.285 1.00 79.25 111 LEU A C 1
ATOM 903 O O . LEU A 1 111 ? -7.722 3.868 23.101 1.00 79.25 111 LEU A O 1
ATOM 907 N N . SER A 1 112 ? -9.219 3.892 21.433 1.00 74.88 112 SER A N 1
ATOM 908 C CA . SER A 1 112 ? -9.382 2.435 21.354 1.00 74.88 112 SER A CA 1
ATOM 909 C C . SER A 1 112 ? -8.052 1.722 21.124 1.00 74.88 112 SER A C 1
ATOM 911 O O . SER A 1 112 ? -7.842 0.642 21.636 1.00 74.88 112 SER A O 1
ATOM 913 N N . ASN A 1 113 ? -7.102 2.353 20.429 1.00 67.62 113 ASN A N 1
ATOM 914 C CA . ASN A 1 113 ? -5.772 1.776 20.210 1.00 67.62 113 ASN A CA 1
ATOM 915 C C . ASN A 1 113 ? -4.880 1.780 21.469 1.00 67.62 113 ASN A C 1
ATOM 917 O O . ASN A 1 113 ? -3.780 1.235 21.429 1.00 67.62 113 ASN A O 1
ATOM 921 N N . LEU A 1 114 ? -5.295 2.436 22.556 1.00 74.00 114 LEU A N 1
ATOM 922 C CA . LEU A 1 114 ? -4.613 2.408 23.856 1.00 74.00 114 LEU A CA 1
ATOM 923 C C . LEU A 1 114 ? -5.311 1.477 24.851 1.00 74.00 114 LEU A C 1
ATOM 925 O O . LEU A 1 114 ? -4.705 1.091 25.846 1.00 74.00 114 LEU A O 1
ATOM 929 N N . TRP A 1 115 ? -6.567 1.125 24.585 1.00 70.38 115 TRP A N 1
ATOM 930 C CA . TRP A 1 115 ? -7.392 0.293 25.443 1.00 70.38 115 TRP A CA 1
ATOM 931 C C . TRP A 1 115 ? -7.504 -1.100 24.829 1.00 70.38 115 TRP A C 1
ATOM 933 O O . TRP A 1 115 ? -8.082 -1.260 23.762 1.00 70.38 115 TRP A O 1
ATOM 943 N N . HIS A 1 116 ? -6.929 -2.096 25.490 1.00 66.38 116 HIS A N 1
ATOM 944 C CA . HIS A 1 116 ? -7.034 -3.496 25.092 1.00 66.38 116 HIS A CA 1
ATOM 945 C C . HIS A 1 116 ? -7.341 -4.322 26.331 1.00 66.38 116 HIS A C 1
ATOM 947 O O . HIS A 1 116 ? -6.844 -4.017 27.418 1.00 66.38 116 HIS A O 1
ATOM 953 N N . THR A 1 117 ? -8.125 -5.380 26.158 1.00 68.25 117 THR A N 1
ATOM 954 C CA . THR A 1 117 ? -8.201 -6.439 27.168 1.00 68.25 117 THR A CA 1
ATOM 955 C C . THR A 1 117 ? -6.888 -7.227 27.184 1.00 68.25 117 THR A C 1
ATOM 957 O O . THR A 1 117 ? -6.148 -7.231 26.195 1.00 68.25 117 THR A O 1
ATOM 960 N N . ASP A 1 118 ? -6.579 -7.901 28.294 1.00 68.56 118 ASP A N 1
ATOM 961 C CA . ASP A 1 118 ? -5.357 -8.712 28.401 1.00 68.56 118 ASP A CA 1
ATOM 962 C C . ASP A 1 118 ? -5.297 -9.803 27.310 1.00 68.56 118 ASP A C 1
ATOM 964 O O . ASP A 1 118 ? -4.243 -10.018 26.710 1.00 68.56 118 ASP A O 1
ATOM 968 N N . GLU A 1 119 ? -6.441 -10.409 26.967 1.00 64.44 119 GLU A N 1
ATOM 969 C CA . GLU A 1 119 ? -6.562 -11.410 25.895 1.00 64.44 119 GLU A CA 1
ATOM 970 C C . GLU A 1 119 ? -6.295 -10.826 24.496 1.00 64.44 119 GLU A C 1
ATOM 972 O O . GLU A 1 119 ? -5.555 -11.415 23.702 1.00 64.44 119 GLU A O 1
ATOM 977 N N . GLU A 1 120 ? -6.848 -9.649 24.179 1.00 63.25 120 GLU A N 1
ATOM 978 C CA . GLU A 1 120 ? -6.561 -8.975 22.906 1.00 63.25 120 GLU A CA 1
ATOM 979 C C . GLU A 1 120 ? -5.096 -8.543 22.819 1.00 63.25 120 GLU A C 1
ATOM 981 O O . GLU A 1 120 ? -4.452 -8.719 21.781 1.00 63.25 120 GLU A O 1
ATOM 986 N N . SER A 1 121 ? -4.554 -8.004 23.913 1.00 65.25 121 SER A N 1
ATOM 987 C CA . SER A 1 121 ? -3.155 -7.590 24.001 1.00 65.25 121 SER A CA 1
ATOM 988 C C . SER A 1 121 ? -2.225 -8.766 23.705 1.00 65.25 121 SER A C 1
ATOM 990 O O . SER A 1 121 ? -1.329 -8.648 22.865 1.00 65.25 121 SER A O 1
ATOM 992 N N . GLU A 1 122 ? -2.475 -9.933 24.302 1.00 67.06 122 GLU A N 1
ATOM 993 C CA . GLU A 1 122 ? -1.673 -11.133 24.071 1.00 67.06 122 GLU A CA 1
ATOM 994 C C . GLU A 1 122 ? -1.789 -11.645 22.626 1.00 67.06 122 GLU A C 1
ATOM 996 O O . GLU A 1 122 ? -0.765 -11.953 22.006 1.00 67.06 122 GLU A O 1
ATOM 1001 N N . TYR A 1 123 ? -2.989 -11.625 22.035 1.00 66.19 123 TYR A N 1
ATOM 1002 C CA . TYR A 1 123 ? -3.194 -11.953 20.619 1.00 66.19 123 TYR A CA 1
ATOM 1003 C C . TYR A 1 123 ? -2.402 -11.026 19.680 1.00 66.19 123 TYR A C 1
ATOM 1005 O O . TYR A 1 123 ? -1.664 -11.497 18.804 1.00 66.19 123 TYR A O 1
ATOM 1013 N N . PHE A 1 124 ? -2.499 -9.705 19.864 1.00 63.75 124 PHE A N 1
ATOM 1014 C CA . PHE A 1 124 ? -1.783 -8.735 19.030 1.00 63.75 124 PHE A CA 1
ATOM 1015 C C . PHE A 1 124 ? -0.269 -8.793 19.242 1.00 63.75 124 PHE A C 1
ATOM 1017 O O . PHE A 1 124 ? 0.493 -8.636 18.280 1.00 63.75 124 PHE A O 1
ATOM 1024 N N . ILE A 1 125 ? 0.182 -9.026 20.475 1.00 66.06 125 ILE A N 1
ATOM 1025 C CA . ILE A 1 125 ? 1.598 -9.204 20.802 1.00 66.06 125 ILE A CA 1
ATOM 1026 C C . ILE A 1 125 ? 2.134 -10.476 20.147 1.00 66.06 125 ILE A C 1
ATOM 1028 O O . ILE A 1 125 ? 3.203 -10.422 19.540 1.00 66.06 125 ILE A O 1
ATOM 1032 N N . GLU A 1 126 ? 1.411 -11.593 20.214 1.00 68.12 126 GLU A N 1
ATOM 1033 C CA . GLU A 1 126 ? 1.812 -12.849 19.578 1.00 68.12 126 GLU A CA 1
ATOM 1034 C C . GLU A 1 126 ? 1.847 -12.709 18.050 1.00 68.12 126 GLU A C 1
ATOM 1036 O O . GLU A 1 126 ? 2.825 -13.096 17.404 1.00 68.12 126 GLU A O 1
ATOM 1041 N N . MET A 1 127 ? 0.852 -12.040 17.461 1.00 63.81 127 MET A N 1
ATOM 1042 C CA . MET A 1 127 ? 0.845 -11.724 16.032 1.00 63.81 127 MET A CA 1
ATOM 1043 C C . MET A 1 127 ? 2.046 -10.851 15.628 1.00 63.81 127 MET A C 1
ATOM 1045 O O . MET A 1 127 ? 2.667 -11.097 14.589 1.00 63.81 127 MET A O 1
ATOM 1049 N N . ARG A 1 128 ? 2.421 -9.867 16.459 1.00 62.59 128 ARG A N 1
ATOM 1050 C CA . ARG A 1 128 ? 3.590 -8.995 16.240 1.00 62.59 128 ARG A CA 1
ATOM 1051 C C . ARG A 1 128 ? 4.920 -9.722 16.486 1.00 62.59 128 ARG A C 1
ATOM 1053 O O . ARG A 1 128 ? 5.914 -9.399 15.835 1.00 62.59 128 ARG A O 1
ATOM 1060 N N . ARG A 1 129 ? 4.946 -10.716 17.383 1.00 63.69 129 ARG A N 1
ATOM 1061 C CA . ARG A 1 129 ? 6.120 -11.549 17.703 1.00 63.69 129 ARG A CA 1
ATOM 1062 C C . ARG A 1 129 ? 6.470 -12.557 16.616 1.00 63.69 129 ARG A C 1
ATOM 1064 O O . ARG A 1 129 ? 7.608 -13.030 16.592 1.00 63.69 129 ARG A O 1
ATOM 1071 N N . ARG A 1 130 ? 5.559 -12.878 15.692 1.00 63.50 130 ARG A N 1
ATOM 1072 C CA . ARG A 1 130 ? 5.858 -13.761 14.554 1.00 63.50 130 ARG A CA 1
ATOM 1073 C C . ARG A 1 130 ? 6.856 -13.094 13.602 1.00 63.50 130 ARG A C 1
ATOM 1075 O O . ARG A 1 130 ? 6.494 -12.466 12.613 1.00 63.50 130 ARG A O 1
ATOM 1082 N N . VAL A 1 131 ? 8.147 -13.300 13.873 1.00 55.28 131 VAL A N 1
ATOM 1083 C CA . VAL A 1 131 ? 9.289 -12.797 13.081 1.00 55.28 131 VAL A CA 1
ATOM 1084 C C . VAL A 1 131 ? 9.203 -13.217 11.600 1.00 55.28 131 VAL A C 1
ATOM 1086 O O . VAL A 1 131 ? 9.749 -12.541 10.729 1.00 55.28 131 VAL A O 1
ATOM 1089 N N . HIS A 1 132 ? 8.475 -14.297 11.294 1.00 65.12 132 HIS A N 1
ATOM 1090 C CA . HIS A 1 132 ? 8.165 -14.740 9.934 1.00 65.12 132 HIS A CA 1
ATOM 1091 C C . HIS A 1 132 ? 6.686 -14.532 9.597 1.00 65.12 132 HIS A C 1
ATOM 1093 O O . HIS A 1 132 ? 5.877 -15.456 9.636 1.00 65.12 132 HIS A O 1
ATOM 1099 N N . ARG A 1 133 ? 6.353 -13.303 9.197 1.00 76.44 133 ARG A N 1
ATOM 1100 C CA . ARG A 1 133 ? 5.070 -12.941 8.577 1.00 76.44 133 ARG A CA 1
ATOM 1101 C C . ARG A 1 133 ? 4.989 -13.482 7.145 1.00 76.44 133 ARG A C 1
ATOM 1103 O O . ARG A 1 133 ? 5.203 -12.756 6.171 1.00 76.44 133 ARG A O 1
ATOM 1110 N N . LEU A 1 134 ? 4.811 -14.803 7.031 1.00 83.31 134 LEU A N 1
ATOM 1111 C CA . LEU A 1 134 ? 4.681 -15.520 5.753 1.00 83.31 134 LEU A CA 1
ATOM 1112 C C . LEU A 1 134 ? 3.462 -15.041 4.958 1.00 83.31 134 LEU A C 1
ATOM 1114 O O . LEU A 1 134 ? 3.512 -14.991 3.735 1.00 83.31 134 LEU A O 1
ATOM 1118 N N . ASP A 1 135 ? 2.415 -14.621 5.657 1.00 84.88 135 ASP A N 1
ATOM 1119 C CA . ASP A 1 135 ? 1.255 -13.925 5.114 1.00 84.88 135 ASP A CA 1
ATOM 1120 C C . ASP A 1 135 ? 1.637 -12.687 4.281 1.00 84.88 135 ASP A C 1
ATOM 1122 O O . ASP A 1 135 ? 1.301 -12.595 3.097 1.00 84.88 135 ASP A O 1
ATOM 1126 N N . LEU A 1 136 ? 2.416 -11.765 4.854 1.00 84.69 136 LEU A N 1
ATOM 1127 C CA . LEU A 1 136 ? 2.890 -10.575 4.145 1.00 84.69 136 LEU A CA 1
ATOM 1128 C C . LEU A 1 136 ? 3.842 -10.923 2.998 1.00 84.69 136 LEU A C 1
ATOM 1130 O O . LEU A 1 136 ? 3.869 -10.234 1.976 1.00 84.69 136 LEU A O 1
ATOM 1134 N N . GLN A 1 137 ? 4.644 -11.978 3.151 1.00 87.00 137 GLN A N 1
ATOM 1135 C CA . GLN A 1 137 ? 5.494 -12.467 2.065 1.00 87.00 137 GLN A CA 1
ATOM 1136 C C . GLN A 1 137 ? 4.657 -13.038 0.914 1.00 87.00 137 GLN A C 1
ATOM 1138 O O . GLN A 1 137 ? 4.960 -12.748 -0.243 1.00 87.00 137 GLN A O 1
ATOM 1143 N N . GLY A 1 138 ? 3.576 -13.757 1.221 1.00 87.75 138 GLY A N 1
ATOM 1144 C CA . GLY A 1 138 ? 2.604 -14.246 0.247 1.00 87.75 138 GLY A CA 1
ATOM 1145 C C . GLY A 1 138 ? 1.941 -13.106 -0.523 1.00 87.75 138 GLY A C 1
ATOM 1146 O O . GLY A 1 138 ? 1.942 -13.125 -1.752 1.00 87.75 138 GLY A O 1
ATOM 1147 N N . LEU A 1 139 ? 1.483 -12.055 0.167 1.00 89.31 139 LEU A N 1
ATOM 1148 C CA . LEU A 1 139 ? 0.921 -10.866 -0.491 1.00 89.31 139 LEU A CA 1
ATOM 1149 C C . LEU A 1 139 ? 1.926 -10.154 -1.403 1.00 89.31 139 LEU A C 1
ATOM 1151 O O . LEU A 1 139 ? 1.556 -9.674 -2.474 1.00 89.31 139 LEU A O 1
ATOM 1155 N N . ARG A 1 140 ? 3.207 -10.113 -1.020 1.00 90.31 140 ARG A N 1
ATOM 1156 C CA . ARG A 1 140 ? 4.277 -9.608 -1.896 1.00 90.31 140 ARG A CA 1
ATOM 1157 C C . ARG A 1 140 ? 4.466 -10.499 -3.124 1.00 90.31 140 ARG A C 1
ATOM 1159 O O . ARG A 1 140 ? 4.671 -9.972 -4.211 1.00 90.31 140 ARG A O 1
ATOM 1166 N N . GLY A 1 141 ? 4.366 -11.819 -2.968 1.00 91.25 141 GLY A N 1
ATOM 1167 C CA . GLY A 1 141 ? 4.370 -12.768 -4.083 1.00 91.25 141 GLY A CA 1
ATOM 1168 C C . GLY A 1 141 ? 3.209 -12.530 -5.051 1.00 91.25 141 GLY A C 1
ATOM 1169 O O . GLY A 1 141 ? 3.434 -12.411 -6.250 1.00 91.25 141 GLY A O 1
ATOM 1170 N N . VAL A 1 142 ? 1.989 -12.358 -4.534 1.00 91.88 142 VAL A N 1
ATOM 1171 C CA . VAL A 1 142 ? 0.804 -12.009 -5.341 1.00 91.88 142 VAL A CA 1
ATOM 1172 C C . VAL A 1 142 ? 1.009 -10.690 -6.086 1.00 91.88 142 VAL A C 1
ATOM 1174 O O . VAL A 1 142 ? 0.700 -10.598 -7.272 1.00 91.88 142 VAL A O 1
ATOM 1177 N N . ALA A 1 143 ? 1.585 -9.686 -5.425 1.00 91.06 143 ALA A N 1
ATOM 1178 C CA . ALA A 1 143 ? 1.899 -8.409 -6.051 1.00 91.06 143 ALA A CA 1
ATOM 1179 C C . ALA A 1 143 ? 2.889 -8.568 -7.223 1.00 91.06 143 ALA A C 1
ATOM 1181 O O . ALA A 1 143 ? 2.654 -8.012 -8.292 1.00 91.06 143 ALA A O 1
ATOM 1182 N N . ILE A 1 144 ? 3.935 -9.391 -7.068 1.00 91.88 144 ILE A N 1
ATOM 1183 C CA . ILE A 1 144 ? 4.875 -9.720 -8.155 1.00 91.88 144 ILE A CA 1
ATOM 1184 C C . ILE A 1 144 ? 4.155 -10.436 -9.305 1.00 91.88 144 ILE A C 1
ATOM 1186 O O . ILE A 1 144 ? 4.324 -10.050 -10.458 1.00 91.88 144 ILE A O 1
ATOM 1190 N N . LEU A 1 145 ? 3.331 -11.446 -9.008 1.00 93.38 145 LEU A N 1
ATOM 1191 C CA . LEU A 1 145 ? 2.579 -12.185 -10.029 1.00 93.38 145 LEU A CA 1
ATOM 1192 C C . LEU A 1 145 ? 1.646 -11.270 -10.825 1.00 93.38 145 LEU A C 1
ATOM 1194 O O . LEU A 1 145 ? 1.542 -11.418 -12.038 1.00 93.38 145 LEU A O 1
ATOM 1198 N N . SER A 1 146 ? 1.022 -10.296 -10.163 1.00 88.44 146 SER A N 1
ATOM 1199 C CA . SER A 1 146 ? 0.195 -9.277 -10.813 1.00 88.44 146 SER A CA 1
ATOM 1200 C C . SER A 1 146 ? 1.001 -8.446 -11.822 1.00 88.44 146 SER A C 1
ATOM 1202 O O . SER A 1 146 ? 0.570 -8.255 -12.959 1.00 88.44 146 SER A O 1
ATOM 1204 N N . VAL A 1 147 ? 2.218 -8.024 -11.452 1.00 87.88 147 VAL A N 1
ATOM 1205 C CA . VAL A 1 147 ? 3.118 -7.258 -12.336 1.00 87.88 147 VAL A CA 1
ATOM 1206 C C . VAL A 1 147 ? 3.595 -8.097 -13.518 1.00 87.88 147 VAL A C 1
ATOM 1208 O O . VAL A 1 147 ? 3.614 -7.606 -14.647 1.00 87.88 147 VAL A O 1
ATOM 1211 N N . LEU A 1 148 ? 3.952 -9.363 -13.281 1.00 88.75 148 LEU A N 1
ATOM 1212 C CA . LEU A 1 148 ? 4.320 -10.288 -14.355 1.00 88.75 148 LEU A CA 1
ATOM 1213 C C . LEU A 1 148 ? 3.135 -10.525 -15.299 1.00 88.75 148 LEU A C 1
ATOM 1215 O O . LEU A 1 148 ? 3.302 -10.473 -16.514 1.00 88.75 148 LEU A O 1
ATOM 1219 N N . GLY A 1 149 ? 1.933 -10.714 -14.751 1.00 88.62 149 GLY A N 1
ATOM 1220 C CA . GLY A 1 149 ? 0.700 -10.855 -15.521 1.00 88.62 149 GLY A CA 1
ATOM 1221 C C . GLY A 1 149 ? 0.438 -9.652 -16.423 1.00 88.62 149 GLY A C 1
ATOM 1222 O O . GLY A 1 149 ? 0.102 -9.840 -17.587 1.00 88.62 149 GLY A O 1
ATOM 1223 N N . PHE A 1 150 ? 0.657 -8.429 -15.934 1.00 84.12 150 PHE A N 1
ATOM 1224 C CA . PHE A 1 150 ? 0.543 -7.217 -16.753 1.00 84.12 150 PHE A CA 1
ATOM 1225 C C . PHE A 1 150 ? 1.542 -7.192 -17.915 1.00 84.12 150 PHE A C 1
ATOM 1227 O O . PHE A 1 150 ? 1.168 -6.819 -19.022 1.00 84.12 150 PHE A O 1
ATOM 1234 N N . HIS A 1 151 ? 2.787 -7.621 -17.693 1.00 82.62 151 HIS A N 1
ATOM 1235 C CA . HIS A 1 151 ? 3.814 -7.610 -18.739 1.00 82.62 151 HIS A CA 1
ATOM 1236 C C . HIS A 1 151 ? 3.609 -8.704 -19.793 1.00 82.62 151 HIS A C 1
ATOM 1238 O O . HIS A 1 151 ? 3.771 -8.443 -20.981 1.00 82.62 151 HIS A O 1
ATOM 1244 N N . PHE A 1 152 ? 3.246 -9.923 -19.384 1.00 86.19 152 PHE A N 1
ATOM 1245 C CA . PHE A 1 152 ? 3.087 -11.049 -20.313 1.00 86.19 152 PHE A CA 1
ATOM 1246 C C . PHE A 1 152 ? 1.684 -11.138 -20.928 1.00 86.19 152 PHE A C 1
ATOM 1248 O O . PHE A 1 152 ? 1.539 -11.561 -22.073 1.00 86.19 152 PHE A O 1
ATOM 1255 N N . PHE A 1 153 ? 0.649 -10.737 -20.186 1.00 88.25 153 PHE A N 1
ATOM 1256 C CA . PHE A 1 153 ? -0.759 -10.858 -20.577 1.00 88.25 153 PHE A CA 1
ATOM 1257 C C . PHE A 1 153 ? -1.543 -9.567 -20.263 1.00 88.25 153 PHE A C 1
ATOM 1259 O O . PHE A 1 153 ? -2.512 -9.594 -19.493 1.00 88.25 153 PHE A O 1
ATOM 1266 N N . PRO A 1 154 ? -1.180 -8.423 -20.876 1.00 81.56 154 PRO A N 1
ATOM 1267 C CA . PRO A 1 154 ? -1.759 -7.116 -20.548 1.00 81.56 154 PRO A CA 1
ATOM 1268 C C . PRO A 1 154 ? -3.276 -7.040 -20.764 1.00 81.56 154 PRO A C 1
ATOM 1270 O O . PRO A 1 154 ? -3.966 -6.286 -20.085 1.00 81.56 154 PRO A O 1
ATOM 1273 N N . SER A 1 155 ? -3.830 -7.840 -21.680 1.00 82.12 155 SER A N 1
ATOM 1274 C CA . SER A 1 155 ? -5.278 -7.915 -21.908 1.00 82.12 155 SER A CA 1
ATOM 1275 C C . SER A 1 155 ? -6.040 -8.609 -20.776 1.00 82.12 155 SER A C 1
ATOM 1277 O O . SER A 1 155 ? -7.214 -8.309 -20.576 1.00 82.12 155 SER A O 1
ATOM 1279 N N . TRP A 1 156 ? -5.396 -9.521 -20.044 1.00 81.62 156 TRP A N 1
ATOM 1280 C CA . TRP A 1 156 ? -6.006 -10.281 -18.947 1.00 81.62 156 TRP A CA 1
ATOM 1281 C C . TRP A 1 156 ? -5.733 -9.616 -17.594 1.00 81.62 156 TRP A C 1
ATOM 1283 O O . TRP A 1 156 ? -6.566 -9.685 -16.693 1.00 81.62 156 TRP A O 1
ATOM 1293 N N . PHE A 1 157 ? -4.601 -8.918 -17.468 1.00 83.44 157 PHE A N 1
ATOM 1294 C CA . PHE A 1 157 ? -4.188 -8.214 -16.252 1.00 83.44 157 PHE A CA 1
ATOM 1295 C C . PHE A 1 157 ? -3.933 -6.720 -16.502 1.00 83.44 157 PHE A C 1
ATOM 1297 O O . PHE A 1 157 ? -2.849 -6.236 -16.181 1.00 83.44 157 PHE A O 1
ATOM 1304 N N . PRO A 1 158 ? -4.908 -5.944 -17.016 1.00 77.81 158 PRO A N 1
ATOM 1305 C CA . PRO A 1 158 ? -4.689 -4.544 -17.400 1.00 77.81 158 PRO A CA 1
ATOM 1306 C C . PRO A 1 158 ? -4.275 -3.642 -16.227 1.00 77.81 158 PRO A C 1
ATOM 1308 O O . PRO A 1 158 ? -3.580 -2.653 -16.422 1.00 77.81 158 PRO A O 1
ATOM 1311 N N . ASN A 1 159 ? -4.652 -4.010 -14.998 1.00 82.19 159 ASN A N 1
ATOM 1312 C CA . ASN A 1 159 ? -4.310 -3.286 -13.770 1.00 82.19 159 ASN A CA 1
ATOM 1313 C C . ASN A 1 159 ? -3.181 -3.959 -12.970 1.00 82.19 159 ASN A C 1
ATOM 1315 O O . ASN A 1 159 ? -3.028 -3.701 -11.777 1.00 82.19 159 ASN A O 1
ATOM 1319 N N . GLY A 1 160 ? -2.401 -4.861 -13.575 1.00 82.38 160 GLY A N 1
ATOM 1320 C CA . GLY A 1 160 ? -1.378 -5.595 -12.828 1.00 82.38 160 GLY A CA 1
ATOM 1321 C C . GLY A 1 160 ? -0.184 -4.736 -12.383 1.00 82.38 160 GLY A C 1
ATOM 1322 O O . GLY A 1 160 ? 0.470 -5.064 -11.392 1.00 82.38 160 GLY A O 1
ATOM 1323 N N . TYR A 1 161 ? 0.034 -3.575 -13.017 1.00 80.75 161 TYR A N 1
ATOM 1324 C CA . TYR A 1 161 ? 1.049 -2.584 -12.622 1.00 80.75 161 TYR A CA 1
ATOM 1325 C C . TYR A 1 161 ? 0.895 -2.100 -11.165 1.00 80.75 161 TYR A C 1
ATOM 1327 O O . TYR A 1 161 ? 1.873 -1.742 -10.514 1.00 80.75 161 TYR A O 1
ATOM 1335 N N . VAL A 1 162 ? -0.317 -2.162 -10.607 1.00 82.81 162 VAL A N 1
ATOM 1336 C CA . VAL A 1 162 ? -0.636 -1.785 -9.216 1.00 82.81 162 VAL A CA 1
ATOM 1337 C C . VAL A 1 162 ? 0.090 -2.682 -8.210 1.00 82.81 162 VAL A C 1
ATOM 1339 O O . VAL A 1 162 ? 0.338 -2.286 -7.067 1.00 82.81 162 VAL A O 1
ATOM 1342 N N . GLY A 1 163 ? 0.481 -3.887 -8.638 1.00 84.81 163 GLY A N 1
ATOM 1343 C CA . GLY A 1 163 ? 1.321 -4.776 -7.848 1.00 84.81 163 GLY A CA 1
ATOM 1344 C C . GLY A 1 163 ? 2.660 -4.139 -7.461 1.00 84.81 163 GLY A C 1
ATOM 1345 O O . GLY A 1 163 ? 3.171 -4.435 -6.384 1.00 84.81 163 GLY A O 1
ATOM 1346 N N . VAL A 1 164 ? 3.196 -3.204 -8.255 1.00 82.06 164 VAL A N 1
ATOM 1347 C CA . VAL A 1 164 ? 4.425 -2.469 -7.910 1.00 82.06 164 VAL A CA 1
ATOM 1348 C C . VAL A 1 164 ? 4.220 -1.649 -6.634 1.00 82.06 164 VAL A C 1
ATOM 1350 O O . VAL A 1 164 ? 4.975 -1.804 -5.669 1.00 82.06 164 VAL A O 1
ATOM 1353 N N . ASP A 1 165 ? 3.152 -0.848 -6.584 1.00 83.62 165 ASP A N 1
ATOM 1354 C CA . ASP A 1 165 ? 2.804 -0.053 -5.403 1.00 83.62 165 ASP A CA 1
ATOM 1355 C C . ASP A 1 165 ? 2.576 -0.960 -4.192 1.00 83.62 165 ASP A C 1
ATOM 1357 O O . ASP A 1 165 ? 3.169 -0.768 -3.130 1.00 83.62 165 ASP A O 1
ATOM 1361 N N . GLN A 1 166 ? 1.760 -2.004 -4.351 1.00 86.56 166 GLN A N 1
ATOM 1362 C CA . GLN A 1 166 ? 1.466 -2.929 -3.259 1.00 86.56 166 GLN A CA 1
ATOM 1363 C C . GLN A 1 166 ? 2.741 -3.590 -2.715 1.00 86.56 166 GLN A C 1
ATOM 1365 O O . GLN A 1 166 ? 2.924 -3.669 -1.497 1.00 86.56 166 GLN A O 1
ATOM 1370 N N . PHE A 1 167 ? 3.650 -4.024 -3.589 1.00 88.88 167 PHE A N 1
ATOM 1371 C CA . PHE A 1 167 ? 4.907 -4.642 -3.186 1.00 88.88 167 PHE A CA 1
ATOM 1372 C C . PHE A 1 167 ? 5.791 -3.682 -2.384 1.00 88.88 167 PHE A C 1
ATOM 1374 O O . PHE A 1 167 ? 6.306 -4.067 -1.325 1.00 88.88 167 PHE A O 1
ATOM 1381 N N . PHE A 1 168 ? 5.977 -2.448 -2.861 1.00 82.19 168 PHE A N 1
ATOM 1382 C CA . PHE A 1 168 ? 6.845 -1.477 -2.196 1.00 82.19 168 PHE A CA 1
ATOM 1383 C C . PHE A 1 168 ? 6.285 -1.034 -0.851 1.00 82.19 168 PHE A C 1
ATOM 1385 O O . PHE A 1 168 ? 7.022 -1.028 0.140 1.00 82.19 168 PHE A O 1
ATOM 1392 N N . VAL A 1 169 ? 4.987 -0.736 -0.780 1.00 84.12 169 VAL A N 1
ATOM 1393 C CA . VAL A 1 169 ? 4.385 -0.239 0.459 1.00 84.12 169 VAL A CA 1
ATOM 1394 C C . VAL A 1 169 ? 4.354 -1.347 1.526 1.00 84.12 169 VAL A C 1
ATOM 1396 O O . VAL A 1 169 ? 4.754 -1.104 2.667 1.00 84.12 169 VAL A O 1
ATOM 1399 N N . LEU A 1 170 ? 4.014 -2.594 1.164 1.00 86.62 170 LEU A N 1
ATOM 1400 C CA . LEU A 1 170 ? 4.102 -3.734 2.092 1.00 86.62 170 LEU A CA 1
ATOM 1401 C C . LEU A 1 170 ? 5.545 -4.021 2.531 1.00 86.62 170 LEU A C 1
ATOM 1403 O O . LEU A 1 170 ? 5.790 -4.363 3.690 1.00 86.62 170 LEU A O 1
ATOM 1407 N N . SER A 1 171 ? 6.518 -3.868 1.628 1.00 85.50 171 SER A N 1
ATOM 1408 C CA . SER A 1 171 ? 7.935 -4.052 1.963 1.00 85.50 171 SER A CA 1
ATOM 1409 C C . SER A 1 171 ? 8.427 -2.990 2.947 1.00 85.50 171 SER A C 1
ATOM 1411 O O . SER A 1 171 ? 9.143 -3.335 3.887 1.00 85.50 171 SER A O 1
ATOM 1413 N N . GLY A 1 172 ? 8.031 -1.728 2.760 1.00 83.50 172 GLY A N 1
ATOM 1414 C CA . GLY A 1 172 ? 8.339 -0.632 3.681 1.00 83.50 172 GLY A CA 1
ATOM 1415 C C . GLY A 1 172 ? 7.716 -0.845 5.060 1.00 83.50 172 GLY A C 1
ATOM 1416 O O . GLY A 1 172 ? 8.418 -0.755 6.067 1.00 83.50 172 GLY A O 1
ATOM 1417 N N . PHE A 1 173 ? 6.440 -1.234 5.106 1.00 83.56 173 PHE A N 1
ATOM 1418 C CA . PHE A 1 173 ? 5.742 -1.570 6.349 1.00 83.56 173 PHE A CA 1
ATOM 1419 C C . PHE A 1 173 ? 6.430 -2.704 7.121 1.00 83.56 173 PHE A C 1
ATOM 1421 O O . PHE A 1 173 ? 6.712 -2.566 8.312 1.00 83.56 173 PHE A O 1
ATOM 1428 N N . LEU A 1 174 ? 6.788 -3.796 6.437 1.00 83.62 174 LEU A N 1
ATOM 1429 C CA . LEU A 1 174 ? 7.524 -4.899 7.055 1.00 83.62 174 LEU A CA 1
ATOM 1430 C C . LEU A 1 174 ? 8.899 -4.447 7.575 1.00 83.62 174 LEU A C 1
ATOM 1432 O O . LEU A 1 174 ? 9.334 -4.910 8.626 1.00 83.62 174 LEU A O 1
ATOM 1436 N N . MET A 1 175 ? 9.592 -3.546 6.869 1.00 80.81 175 MET A N 1
ATOM 1437 C CA . MET A 1 175 ? 10.869 -3.011 7.354 1.00 80.81 175 MET A CA 1
ATOM 1438 C C . MET A 1 175 ? 10.714 -2.176 8.614 1.00 80.81 175 MET A C 1
ATOM 1440 O O . MET A 1 175 ? 11.492 -2.374 9.545 1.00 80.81 175 MET A O 1
ATOM 1444 N N . ALA A 1 176 ? 9.719 -1.290 8.652 1.00 80.75 176 ALA A N 1
ATOM 1445 C CA . ALA A 1 176 ? 9.431 -0.478 9.827 1.00 80.75 176 ALA A CA 1
ATOM 1446 C C . ALA A 1 176 ? 9.114 -1.365 11.041 1.00 80.75 176 ALA A C 1
ATOM 1448 O O . ALA A 1 176 ? 9.681 -1.165 12.110 1.00 80.75 176 ALA A O 1
ATOM 1449 N N . MET A 1 177 ? 8.307 -2.412 10.848 1.00 77.31 177 MET A N 1
ATOM 1450 C CA . MET A 1 177 ? 7.971 -3.374 11.900 1.00 77.31 177 MET A CA 1
ATOM 1451 C C . MET A 1 177 ? 9.192 -4.141 12.422 1.00 77.31 177 MET A C 1
ATOM 1453 O O . MET A 1 177 ? 9.364 -4.284 13.630 1.00 77.31 177 MET A O 1
ATOM 1457 N N . ILE A 1 178 ? 10.066 -4.628 11.533 1.00 77.81 178 ILE A N 1
ATOM 1458 C CA . ILE A 1 178 ? 11.282 -5.343 11.955 1.00 77.81 178 ILE A CA 1
ATOM 1459 C C . ILE A 1 178 ? 12.234 -4.394 12.693 1.00 77.81 178 ILE A C 1
ATOM 1461 O O . ILE A 1 178 ? 12.886 -4.817 13.647 1.00 77.81 178 ILE A O 1
ATOM 1465 N N . LEU A 1 179 ? 12.323 -3.134 12.265 1.00 76.44 179 LEU A N 1
ATOM 1466 C CA . LEU A 1 179 ? 13.144 -2.128 12.932 1.00 76.44 179 LEU A CA 1
ATOM 1467 C C . LEU A 1 179 ? 12.620 -1.827 14.347 1.00 76.44 179 LEU A C 1
ATOM 1469 O O . LEU A 1 179 ? 13.406 -1.840 15.288 1.00 76.44 179 LEU A O 1
ATOM 1473 N N . ASP A 1 180 ? 11.305 -1.652 14.497 1.00 73.06 180 ASP A N 1
ATOM 1474 C CA . ASP A 1 180 ? 10.630 -1.393 15.777 1.00 73.06 180 ASP A CA 1
ATOM 1475 C C . ASP A 1 180 ? 10.729 -2.582 16.750 1.00 73.06 180 ASP A C 1
ATOM 1477 O O . ASP A 1 180 ? 11.117 -2.429 17.907 1.00 73.06 180 ASP A O 1
ATOM 1481 N N . SER A 1 181 ? 10.517 -3.810 16.257 1.00 67.56 181 SER A N 1
ATOM 1482 C CA . SER A 1 181 ? 10.621 -5.046 17.060 1.00 67.56 181 SER A CA 1
ATOM 1483 C C . SER A 1 181 ? 12.008 -5.290 17.670 1.00 67.56 181 SER A C 1
ATOM 1485 O O . SER A 1 181 ? 12.171 -6.133 18.550 1.00 67.56 181 SER A O 1
ATOM 1487 N N . ARG A 1 182 ? 13.024 -4.570 17.184 1.00 66.62 182 ARG A N 1
ATOM 1488 C CA . ARG A 1 182 ? 14.413 -4.657 17.634 1.00 66.62 182 ARG A CA 1
ATOM 1489 C C . ARG A 1 182 ? 14.818 -3.482 18.518 1.00 66.62 182 ARG A C 1
ATOM 1491 O O . ARG A 1 182 ? 16.015 -3.279 18.695 1.00 66.62 182 ARG A O 1
ATOM 1498 N N . SER A 1 183 ? 13.858 -2.729 19.066 1.00 52.78 183 SER A N 1
ATOM 1499 C CA . SER A 1 183 ? 14.083 -1.575 19.947 1.00 52.78 183 SER A CA 1
ATOM 1500 C C . SER A 1 183 ? 14.728 -1.964 21.291 1.00 52.78 183 SER A C 1
ATOM 1502 O O . SER A 1 183 ? 14.128 -1.916 22.360 1.00 52.78 183 SER A O 1
ATOM 1504 N N . GLY A 1 184 ? 16.001 -2.329 21.192 1.00 53.97 184 GLY A N 1
ATOM 1505 C CA . GLY A 1 184 ? 17.038 -2.413 22.201 1.00 53.97 184 GLY A CA 1
ATOM 1506 C C . GLY A 1 184 ? 18.347 -2.117 21.466 1.00 53.97 184 GLY A C 1
ATOM 1507 O O . GLY A 1 184 ? 18.884 -2.981 20.782 1.00 53.97 184 GLY A O 1
ATOM 1508 N N . SER A 1 185 ? 18.777 -0.851 21.497 1.00 54.53 185 SER A N 1
ATOM 1509 C CA . SER A 1 185 ? 20.052 -0.329 20.967 1.00 54.53 185 SER A CA 1
ATOM 1510 C C . SER A 1 185 ? 20.515 -0.811 19.578 1.00 54.53 185 SER A C 1
ATOM 1512 O O . SER A 1 185 ? 21.721 -0.827 19.317 1.00 54.53 185 SER A O 1
ATOM 1514 N N . THR A 1 186 ? 19.633 -1.226 18.663 1.00 61.59 186 THR A N 1
ATOM 1515 C CA . THR A 1 186 ? 20.109 -1.611 17.331 1.00 61.59 186 THR A CA 1
ATOM 1516 C C . THR A 1 186 ? 20.475 -0.375 16.534 1.00 61.59 186 THR A C 1
ATOM 1518 O O . THR A 1 186 ? 19.618 0.442 16.200 1.00 61.59 186 THR A O 1
ATOM 1521 N N . ASN A 1 187 ? 21.754 -0.272 16.190 1.00 75.25 187 ASN A N 1
ATOM 1522 C CA . ASN A 1 187 ? 22.247 0.718 15.257 1.00 75.25 187 ASN A CA 1
ATOM 1523 C C . ASN A 1 187 ? 21.489 0.575 13.920 1.00 75.25 187 ASN A C 1
ATOM 1525 O O . ASN A 1 187 ? 21.510 -0.484 13.284 1.00 75.25 187 ASN A O 1
ATOM 1529 N N . ILE A 1 188 ? 20.798 1.639 13.504 1.00 80.44 188 ILE A N 1
ATOM 1530 C CA . ILE A 1 188 ? 20.051 1.699 12.238 1.00 80.44 188 ILE A CA 1
ATOM 1531 C C . ILE A 1 188 ? 20.977 1.351 11.059 1.00 80.44 188 ILE A C 1
ATOM 1533 O O . ILE A 1 188 ? 20.563 0.650 10.131 1.00 80.44 188 ILE A O 1
ATOM 1537 N N . PHE A 1 189 ? 22.252 1.747 11.126 1.00 82.06 189 PHE A N 1
ATOM 1538 C CA . PHE A 1 189 ? 23.253 1.400 10.119 1.00 82.06 189 PHE A CA 1
ATOM 1539 C C . PHE A 1 189 ? 23.467 -0.114 10.014 1.00 82.06 189 PHE A C 1
ATOM 1541 O O . PHE A 1 189 ? 23.475 -0.649 8.906 1.00 82.06 189 PHE A O 1
ATOM 1548 N N . ASP A 1 190 ? 23.527 -0.837 11.135 1.00 82.12 190 ASP A N 1
ATOM 1549 C CA . ASP A 1 190 ? 23.682 -2.297 11.122 1.00 82.12 190 ASP A CA 1
ATOM 1550 C C . ASP A 1 190 ? 22.457 -2.998 10.522 1.00 82.12 190 ASP A C 1
ATOM 1552 O O . ASP A 1 190 ? 22.571 -4.050 9.880 1.00 82.12 190 ASP A O 1
ATOM 1556 N N . PHE A 1 191 ? 21.262 -2.435 10.728 1.00 81.12 191 PHE A N 1
ATOM 1557 C CA . PHE A 1 191 ? 20.036 -2.933 10.108 1.00 81.12 191 PHE A CA 1
ATOM 1558 C C . PHE A 1 191 ? 20.105 -2.829 8.580 1.00 81.12 191 PHE A C 1
ATOM 1560 O O . PHE A 1 191 ? 19.907 -3.839 7.891 1.00 81.12 191 PHE A O 1
ATOM 1567 N N . TYR A 1 192 ? 20.445 -1.650 8.055 1.00 83.44 192 TYR A N 1
ATOM 1568 C CA . TYR A 1 192 ? 20.577 -1.448 6.612 1.00 83.44 192 TYR A CA 1
ATOM 1569 C C . TYR A 1 192 ? 21.755 -2.231 6.021 1.00 83.44 192 TYR A C 1
ATOM 1571 O O . TYR A 1 192 ? 21.598 -2.826 4.956 1.00 83.44 192 TYR A O 1
ATOM 1579 N N . TYR A 1 193 ? 22.884 -2.345 6.725 1.00 85.75 193 TYR A N 1
ATOM 1580 C CA . TYR A 1 193 ? 24.041 -3.123 6.273 1.00 85.75 193 TYR A CA 1
ATOM 1581 C C . TYR A 1 193 ? 23.701 -4.605 6.061 1.00 85.75 193 TYR A C 1
ATOM 1583 O O . TYR A 1 193 ? 23.941 -5.162 4.987 1.00 85.75 193 TYR A O 1
ATOM 1591 N N . ARG A 1 194 ? 23.061 -5.251 7.047 1.00 82.88 194 ARG A N 1
ATOM 1592 C CA . ARG A 1 194 ? 22.611 -6.651 6.915 1.00 82.88 194 ARG A CA 1
ATOM 1593 C C . ARG A 1 194 ? 21.627 -6.827 5.763 1.00 82.88 194 ARG A C 1
ATOM 1595 O O . ARG A 1 194 ? 21.647 -7.847 5.073 1.00 82.88 194 ARG A O 1
ATOM 1602 N N . ARG A 1 195 ? 20.762 -5.834 5.551 1.00 83.94 195 ARG A N 1
ATOM 1603 C CA . ARG A 1 195 ? 19.789 -5.842 4.460 1.00 83.94 195 ARG A CA 1
ATOM 1604 C C . ARG A 1 195 ? 20.468 -5.723 3.096 1.00 83.94 195 ARG A C 1
ATOM 1606 O O . ARG A 1 195 ? 20.133 -6.508 2.210 1.00 83.94 195 ARG A O 1
ATOM 1613 N N . LEU A 1 196 ? 21.437 -4.822 2.947 1.00 86.81 196 LEU A N 1
ATOM 1614 C CA . LEU A 1 196 ? 22.238 -4.683 1.729 1.00 86.81 196 LEU A CA 1
ATOM 1615 C C . LEU A 1 196 ? 22.995 -5.976 1.424 1.00 86.81 196 LEU A C 1
ATOM 1617 O O . LEU A 1 196 ? 22.860 -6.504 0.324 1.00 86.81 196 LEU A O 1
ATOM 1621 N N . LYS A 1 197 ? 23.669 -6.568 2.419 1.00 88.56 197 LYS A N 1
ATOM 1622 C CA . LYS A 1 197 ? 24.391 -7.843 2.258 1.00 88.56 197 LYS A CA 1
ATOM 1623 C C . LYS A 1 197 ? 23.494 -8.996 1.784 1.00 88.56 197 LYS A C 1
ATOM 1625 O O . LYS A 1 197 ? 23.987 -9.933 1.168 1.00 88.56 197 LYS A O 1
ATOM 1630 N N . ARG A 1 198 ? 22.182 -8.929 2.043 1.00 84.81 198 ARG A N 1
ATOM 1631 C CA . ARG A 1 198 ? 21.197 -9.910 1.565 1.00 84.81 198 ARG A CA 1
ATOM 1632 C C . ARG A 1 198 ? 20.660 -9.609 0.160 1.00 84.81 198 ARG A C 1
ATOM 1634 O O . ARG A 1 198 ? 20.416 -10.543 -0.591 1.00 84.81 198 ARG A O 1
ATOM 1641 N N . ILE A 1 199 ? 20.415 -8.342 -0.178 1.00 83.88 199 ILE A N 1
ATOM 1642 C CA . ILE A 1 199 ? 19.743 -7.952 -1.435 1.00 83.88 199 ILE A CA 1
ATOM 1643 C C . ILE A 1 199 ? 20.743 -7.792 -2.584 1.00 83.88 199 ILE A C 1
ATOM 1645 O O . ILE A 1 199 ? 20.484 -8.261 -3.690 1.00 83.88 199 ILE A O 1
ATOM 1649 N N . VAL A 1 200 ? 21.890 -7.166 -2.314 1.00 86.12 200 VAL A N 1
ATOM 1650 C CA . VAL A 1 200 ? 22.899 -6.818 -3.324 1.00 86.12 200 VAL A CA 1
ATOM 1651 C C . VAL A 1 200 ? 23.411 -8.038 -4.108 1.00 86.12 200 VAL A C 1
ATOM 1653 O O . VAL A 1 200 ? 23.493 -7.926 -5.328 1.00 86.12 200 VAL A O 1
ATOM 1656 N N . PRO A 1 201 ? 23.685 -9.215 -3.502 1.00 88.25 201 PRO A N 1
ATOM 1657 C CA . PRO A 1 201 ? 24.176 -10.365 -4.265 1.00 88.25 201 PRO A CA 1
ATOM 1658 C C . PRO A 1 201 ? 23.190 -10.842 -5.338 1.00 88.25 201 PRO A C 1
ATOM 1660 O O . PRO A 1 201 ? 23.575 -11.043 -6.486 1.00 88.25 201 PRO A O 1
ATOM 1663 N N . MET A 1 202 ? 21.907 -10.969 -4.981 1.00 86.25 202 MET A N 1
ATOM 1664 C CA . MET A 1 202 ? 20.866 -11.374 -5.933 1.00 86.25 202 MET A CA 1
ATOM 1665 C C . MET A 1 202 ? 20.604 -10.292 -6.977 1.00 86.25 202 MET A C 1
ATOM 1667 O O . MET A 1 202 ? 20.349 -10.610 -8.133 1.00 86.25 202 MET A O 1
ATOM 1671 N N . TYR A 1 203 ? 20.689 -9.023 -6.583 1.00 80.62 203 TYR A N 1
ATOM 1672 C CA . TYR A 1 203 ? 20.541 -7.901 -7.499 1.00 80.62 203 TYR A CA 1
ATOM 1673 C C . TYR A 1 203 ? 21.618 -7.910 -8.593 1.00 80.62 203 TYR A C 1
ATOM 1675 O O . TYR A 1 203 ? 21.289 -7.912 -9.776 1.00 80.62 203 TYR A O 1
ATOM 1683 N N . ILE A 1 204 ? 22.893 -7.999 -8.199 1.00 84.69 204 ILE A N 1
ATOM 1684 C CA . ILE A 1 204 ? 24.026 -8.059 -9.134 1.00 84.69 204 ILE A CA 1
ATOM 1685 C C . ILE A 1 204 ? 23.905 -9.285 -10.040 1.00 84.69 204 ILE A C 1
ATOM 1687 O O . ILE A 1 204 ? 24.125 -9.175 -11.243 1.00 84.69 204 ILE A O 1
ATOM 1691 N N . LEU A 1 205 ? 23.516 -10.436 -9.480 1.00 87.44 205 LEU A N 1
ATOM 1692 C CA . LEU A 1 205 ? 23.304 -11.653 -10.257 1.00 87.44 205 LEU A CA 1
ATOM 1693 C C . LEU A 1 205 ? 22.224 -11.465 -11.330 1.00 87.44 205 LEU A C 1
ATOM 1695 O O . LEU A 1 205 ? 22.439 -11.857 -12.470 1.00 87.44 205 LEU A O 1
ATOM 1699 N N . ILE A 1 206 ? 21.085 -10.856 -10.989 1.00 84.56 206 ILE A N 1
ATOM 1700 C CA . ILE A 1 206 ? 20.005 -10.610 -11.955 1.00 84.56 206 ILE A CA 1
ATOM 1701 C C . ILE A 1 206 ? 20.470 -9.648 -13.044 1.00 84.56 206 ILE A C 1
ATOM 1703 O O . ILE A 1 206 ? 20.286 -9.956 -14.215 1.00 84.56 206 ILE A O 1
ATOM 1707 N N . VAL A 1 207 ? 21.113 -8.531 -12.690 1.00 81.50 207 VAL A N 1
ATOM 1708 C CA . VAL A 1 207 ? 21.638 -7.590 -13.693 1.00 81.50 207 VAL A CA 1
ATOM 1709 C C . VAL A 1 207 ? 22.624 -8.294 -14.625 1.00 81.50 207 VAL A C 1
ATOM 1711 O O . VAL A 1 207 ? 22.520 -8.163 -15.842 1.00 81.50 207 VAL A O 1
ATOM 1714 N N . PHE A 1 208 ? 23.531 -9.101 -14.071 1.00 85.88 208 PHE A N 1
ATOM 1715 C CA . PHE A 1 208 ? 24.471 -9.891 -14.857 1.00 85.88 208 PHE A CA 1
ATOM 1716 C C . PHE A 1 208 ? 23.759 -10.856 -15.813 1.00 85.88 208 PHE A C 1
ATOM 1718 O O . PHE A 1 208 ? 24.067 -10.866 -17.001 1.00 85.88 208 PHE A O 1
ATOM 1725 N N . LEU A 1 209 ? 22.791 -11.636 -15.323 1.00 87.56 209 LEU A N 1
ATOM 1726 C CA . LEU A 1 209 ? 22.037 -12.587 -16.145 1.00 87.56 209 LEU A CA 1
ATOM 1727 C C . LEU A 1 209 ? 21.225 -11.888 -17.238 1.00 87.56 209 LEU A C 1
ATOM 1729 O O . LEU A 1 209 ? 21.167 -12.395 -18.356 1.00 87.56 209 LEU A O 1
ATOM 1733 N N . THR A 1 210 ? 20.641 -10.726 -16.947 1.00 83.06 210 THR A N 1
ATOM 1734 C CA . THR A 1 210 ? 19.921 -9.921 -17.940 1.00 83.06 210 THR A CA 1
ATOM 1735 C C . THR A 1 210 ? 20.865 -9.459 -19.045 1.00 83.06 210 THR A C 1
ATOM 1737 O O . THR A 1 210 ? 20.580 -9.701 -20.214 1.00 83.06 210 THR A O 1
ATOM 1740 N N . LEU A 1 211 ? 22.025 -8.888 -18.702 1.00 81.94 211 LEU A N 1
ATOM 1741 C CA . LEU A 1 211 ? 23.022 -8.467 -19.696 1.00 81.94 211 LEU A CA 1
ATOM 1742 C C . LEU A 1 211 ? 23.550 -9.646 -20.514 1.00 81.94 211 LEU A C 1
ATOM 1744 O O . LEU A 1 211 ? 23.675 -9.558 -21.735 1.00 81.94 211 LEU A O 1
ATOM 1748 N N . TRP A 1 212 ? 23.815 -10.769 -19.849 1.00 85.12 212 TRP A N 1
ATOM 1749 C CA . TRP A 1 212 ? 24.272 -11.989 -20.502 1.00 85.12 212 TRP A CA 1
ATOM 1750 C C . TRP A 1 212 ? 23.220 -12.532 -21.480 1.00 85.12 212 TRP A C 1
ATOM 1752 O O . TRP A 1 212 ? 23.547 -12.892 -22.609 1.00 85.12 212 TRP A O 1
ATOM 1762 N N . SER A 1 213 ? 21.941 -12.503 -21.094 1.00 83.12 213 SER A N 1
ATOM 1763 C CA . SER A 1 213 ? 20.820 -12.864 -21.966 1.00 83.12 213 SER A CA 1
ATOM 1764 C C . SER A 1 213 ? 20.657 -11.895 -23.142 1.00 83.12 213 SER A C 1
ATOM 1766 O O . SER A 1 213 ? 20.363 -12.342 -24.250 1.00 83.12 213 SER A O 1
ATOM 1768 N N . CYS A 1 214 ? 20.849 -10.589 -22.933 1.00 78.00 214 CYS A N 1
ATOM 1769 C CA . CYS A 1 214 ? 20.789 -9.585 -23.998 1.00 78.00 214 CYS A CA 1
ATOM 1770 C C . CYS A 1 214 ? 21.825 -9.865 -25.094 1.00 78.00 214 CYS A C 1
ATOM 1772 O O . CYS A 1 214 ? 21.479 -9.849 -26.270 1.00 78.00 214 CYS A O 1
ATOM 1774 N N . ILE A 1 215 ? 23.063 -10.191 -24.711 1.00 80.38 215 ILE A N 1
ATOM 1775 C CA . ILE A 1 215 ? 24.150 -10.480 -25.659 1.00 80.38 215 ILE A CA 1
ATOM 1776 C C . ILE A 1 215 ? 23.882 -11.763 -26.464 1.00 80.38 215 ILE A C 1
ATOM 1778 O O . ILE A 1 215 ? 24.219 -11.826 -27.643 1.00 80.38 215 ILE A O 1
ATOM 1782 N N . LEU A 1 216 ? 23.298 -12.793 -25.841 1.00 82.94 216 LEU A N 1
ATOM 1783 C CA . LEU A 1 216 ? 23.112 -14.101 -26.479 1.00 82.94 216 LEU A CA 1
ATOM 1784 C C . LEU A 1 216 ? 21.866 -14.200 -27.364 1.00 82.94 216 LEU A C 1
ATOM 1786 O O . LEU A 1 216 ? 21.894 -14.916 -28.364 1.00 82.94 216 LEU A O 1
ATOM 1790 N N . PHE A 1 217 ? 20.769 -13.541 -26.981 1.00 80.00 217 PHE A N 1
ATOM 1791 C CA . PHE A 1 217 ? 19.452 -13.794 -27.574 1.00 80.00 217 PHE A CA 1
ATOM 1792 C C . PHE A 1 217 ? 18.853 -12.608 -28.341 1.00 80.00 217 PHE A C 1
ATOM 1794 O O . PHE A 1 217 ? 17.875 -12.813 -29.060 1.00 80.00 217 PHE A O 1
ATOM 1801 N N . PHE A 1 218 ? 19.398 -11.389 -28.222 1.00 73.06 218 PHE A N 1
ATOM 1802 C CA . PHE A 1 218 ? 18.806 -10.192 -28.833 1.00 73.06 218 PHE A CA 1
ATOM 1803 C C . PHE A 1 218 ? 19.679 -9.586 -29.949 1.00 73.06 218 PHE A C 1
ATOM 1805 O O . PHE A 1 218 ? 20.906 -9.665 -29.886 1.00 73.06 218 PHE A O 1
ATOM 1812 N N . PRO A 1 219 ? 19.072 -8.960 -30.980 1.00 72.19 219 PRO A N 1
ATOM 1813 C CA . PRO A 1 219 ? 19.812 -8.284 -32.045 1.00 72.19 219 PRO A CA 1
ATOM 1814 C C . PRO A 1 219 ? 20.641 -7.106 -31.515 1.00 72.19 219 PRO A C 1
ATOM 1816 O O . PRO A 1 219 ? 20.202 -6.394 -30.611 1.00 72.19 219 PRO A O 1
ATOM 1819 N N . ALA A 1 220 ? 21.791 -6.839 -32.147 1.00 67.19 220 ALA A N 1
ATOM 1820 C CA . ALA A 1 220 ? 22.715 -5.765 -31.759 1.00 67.19 220 ALA A CA 1
ATOM 1821 C C . ALA A 1 220 ? 22.066 -4.366 -31.692 1.00 67.19 220 ALA A C 1
ATOM 1823 O O . ALA A 1 220 ? 22.518 -3.529 -30.923 1.00 67.19 220 ALA A O 1
ATOM 1824 N N . SER A 1 221 ? 20.966 -4.128 -32.419 1.00 64.06 221 SER A N 1
ATOM 1825 C CA . SER A 1 221 ? 20.215 -2.863 -32.388 1.00 64.06 221 SER A CA 1
ATOM 1826 C C . SER A 1 221 ? 19.600 -2.527 -31.025 1.00 64.06 221 SER A C 1
ATOM 1828 O O . SER A 1 221 ? 19.338 -1.363 -30.751 1.00 64.06 221 SER A O 1
ATOM 1830 N N . ASN A 1 222 ? 19.359 -3.526 -30.173 1.00 63.00 222 ASN A N 1
ATOM 1831 C CA . ASN A 1 222 ? 18.838 -3.319 -28.818 1.00 63.00 222 ASN A CA 1
ATOM 1832 C C . ASN A 1 222 ? 19.956 -3.330 -27.766 1.00 63.00 222 ASN A C 1
ATOM 1834 O O . ASN A 1 222 ? 19.678 -3.153 -26.580 1.00 63.00 222 ASN A O 1
ATOM 1838 N N . LEU A 1 223 ? 21.205 -3.589 -28.164 1.00 63.34 223 LEU A N 1
ATOM 1839 C CA . LEU A 1 223 ? 22.314 -3.737 -27.229 1.00 63.34 223 LEU A CA 1
ATOM 1840 C C . LEU A 1 223 ? 22.718 -2.383 -26.637 1.00 63.34 223 LEU A C 1
ATOM 1842 O O . LEU A 1 223 ? 22.901 -2.300 -25.427 1.00 63.34 223 LEU A O 1
ATOM 1846 N N . ASP A 1 224 ? 22.746 -1.330 -27.457 1.00 67.81 224 ASP A N 1
ATOM 1847 C CA . ASP A 1 224 ? 23.121 0.023 -27.029 1.00 67.81 224 ASP A CA 1
ATOM 1848 C C . ASP A 1 224 ? 22.160 0.560 -25.952 1.00 67.81 224 ASP A C 1
ATOM 1850 O O . ASP A 1 224 ? 22.600 0.936 -24.867 1.00 67.81 224 ASP A O 1
ATOM 1854 N N . LEU A 1 225 ? 20.842 0.447 -26.173 1.00 66.38 225 LEU A N 1
ATOM 1855 C CA . LEU A 1 225 ? 19.809 0.835 -25.196 1.00 66.38 225 LEU A CA 1
ATOM 1856 C C . LEU A 1 225 ? 19.925 0.061 -23.871 1.00 66.38 225 LEU A C 1
ATOM 1858 O O . LEU A 1 225 ? 19.805 0.629 -22.785 1.00 66.38 225 LEU A O 1
ATOM 1862 N N . ASN A 1 226 ? 20.177 -1.251 -23.934 1.00 69.12 226 ASN A N 1
ATOM 1863 C CA . ASN A 1 226 ? 20.304 -2.073 -22.728 1.00 69.12 226 ASN A CA 1
ATOM 1864 C C . ASN A 1 226 ? 21.614 -1.800 -21.971 1.00 69.12 226 ASN A C 1
ATOM 1866 O O . ASN A 1 226 ? 21.633 -1.875 -20.741 1.00 69.12 226 ASN A O 1
ATOM 1870 N N . MET A 1 227 ? 22.703 -1.476 -22.675 1.00 68.50 227 MET A N 1
ATOM 1871 C CA . MET A 1 227 ? 23.981 -1.104 -22.061 1.00 68.50 227 MET A CA 1
ATOM 1872 C C . MET A 1 227 ? 23.909 0.274 -21.396 1.00 68.50 227 MET A C 1
ATOM 1874 O O . MET A 1 227 ? 24.431 0.435 -20.290 1.00 68.50 227 MET A O 1
ATOM 1878 N N . GLU A 1 228 ? 23.208 1.231 -22.006 1.00 70.94 228 GLU A N 1
ATOM 1879 C CA . GLU A 1 228 ? 22.939 2.541 -21.405 1.00 70.94 228 GLU A CA 1
ATOM 1880 C C . GLU A 1 228 ? 22.077 2.430 -20.142 1.00 70.94 228 GLU A C 1
ATOM 1882 O O . GLU A 1 228 ? 22.359 3.109 -19.157 1.00 70.94 228 GLU A O 1
ATOM 1887 N N . ALA A 1 229 ? 21.105 1.511 -20.105 1.00 68.94 229 ALA A N 1
ATOM 1888 C CA . ALA A 1 229 ? 20.291 1.244 -18.914 1.00 68.94 229 ALA A CA 1
ATOM 1889 C C . ALA A 1 229 ? 21.035 0.454 -17.811 1.00 68.94 229 ALA A C 1
ATOM 1891 O O . ALA A 1 229 ? 20.677 0.527 -16.628 1.00 68.94 229 ALA A O 1
ATOM 1892 N N . ALA A 1 230 ? 22.092 -0.283 -18.165 1.00 71.75 230 ALA A N 1
ATOM 1893 C CA . ALA A 1 230 ? 22.826 -1.160 -17.251 1.00 71.75 230 ALA A CA 1
ATOM 1894 C C . ALA A 1 230 ? 23.574 -0.403 -16.146 1.00 71.75 230 ALA A C 1
ATOM 1896 O O . ALA A 1 230 ? 23.568 -0.819 -14.985 1.00 71.75 230 ALA A O 1
ATOM 1897 N N . LEU A 1 231 ? 24.229 0.707 -16.499 1.00 74.94 231 LEU A N 1
ATOM 1898 C CA . LEU A 1 231 ? 25.020 1.512 -15.566 1.00 74.94 231 LEU A CA 1
ATOM 1899 C C . LEU A 1 231 ? 24.131 2.240 -14.526 1.00 74.94 231 LEU A C 1
ATOM 1901 O O . LEU A 1 231 ? 24.417 2.139 -13.325 1.00 74.94 231 LEU A O 1
ATOM 1905 N N . PRO A 1 232 ? 23.014 2.884 -14.921 1.00 72.25 232 PRO A N 1
ATOM 1906 C CA . PRO A 1 232 ? 21.960 3.352 -14.024 1.00 72.25 232 PRO A CA 1
ATOM 1907 C C . PRO A 1 232 ? 21.404 2.287 -13.086 1.00 72.25 232 PRO A C 1
ATOM 1909 O O . PRO A 1 232 ? 21.214 2.554 -11.895 1.00 72.25 232 PRO A O 1
ATOM 1912 N N . ALA A 1 233 ? 21.157 1.082 -13.603 1.00 73.56 233 ALA A N 1
ATOM 1913 C CA . ALA A 1 233 ? 20.698 -0.034 -12.791 1.00 73.56 233 ALA A CA 1
ATOM 1914 C C . ALA A 1 233 ? 21.764 -0.395 -11.738 1.00 73.56 233 ALA A C 1
ATOM 1916 O O . ALA A 1 233 ? 21.511 -0.256 -10.544 1.00 73.56 233 ALA A O 1
ATOM 1917 N N . LEU A 1 234 ? 22.991 -0.730 -12.152 1.00 77.31 234 LEU A N 1
ATOM 1918 C CA . LEU A 1 234 ? 24.099 -1.116 -11.258 1.00 77.31 234 LEU A CA 1
ATOM 1919 C C . LEU A 1 234 ? 24.358 -0.124 -10.118 1.00 77.31 234 LEU A C 1
ATOM 1921 O O . LEU A 1 234 ? 24.714 -0.528 -9.010 1.00 77.31 234 LEU A O 1
ATOM 1925 N N . THR A 1 235 ? 24.181 1.166 -10.390 1.00 77.31 235 THR A N 1
ATOM 1926 C CA . THR A 1 235 ? 24.408 2.245 -9.421 1.00 77.31 235 THR A CA 1
ATOM 1927 C C . THR A 1 235 ? 23.190 2.562 -8.549 1.00 77.31 235 THR A C 1
ATOM 1929 O O . THR A 1 235 ? 23.308 3.387 -7.647 1.00 77.31 235 THR A O 1
ATOM 1932 N N . PHE A 1 236 ? 22.051 1.885 -8.747 1.00 69.56 236 PHE A N 1
ATOM 1933 C CA . PHE A 1 236 ? 20.762 2.143 -8.084 1.00 69.56 236 PHE A CA 1
ATOM 1934 C C . PHE A 1 236 ? 20.178 3.542 -8.348 1.00 69.56 236 PHE A C 1
ATOM 1936 O O . PHE A 1 236 ? 19.352 4.035 -7.579 1.00 69.56 236 PHE A O 1
ATOM 1943 N N . VAL A 1 237 ? 20.580 4.184 -9.443 1.00 72.06 237 VAL A N 1
ATOM 1944 C CA . VAL A 1 237 ? 20.158 5.547 -9.810 1.00 72.06 237 VAL A CA 1
ATOM 1945 C C . VAL A 1 237 ? 19.206 5.508 -11.020 1.00 72.06 237 VAL A C 1
ATOM 1947 O O . VAL A 1 237 ? 18.778 6.540 -11.521 1.00 72.06 237 VAL A O 1
ATOM 1950 N N . SER A 1 238 ? 18.764 4.321 -11.456 1.00 64.69 238 SER A N 1
ATOM 1951 C CA . SER A 1 238 ? 17.791 4.155 -12.552 1.00 64.69 238 SER A CA 1
ATOM 1952 C C . SER A 1 238 ? 16.517 4.993 -12.375 1.00 64.69 238 SER A C 1
ATOM 1954 O O . SER A 1 238 ? 16.047 5.588 -13.340 1.00 64.69 238 SER A O 1
ATOM 1956 N N . ASN A 1 239 ? 16.031 5.125 -11.135 1.00 62.66 239 ASN A N 1
ATOM 1957 C CA . ASN A 1 239 ? 14.858 5.937 -10.783 1.00 62.66 239 ASN A CA 1
ATOM 1958 C C . ASN A 1 239 ? 15.084 7.462 -10.874 1.00 62.66 239 ASN A C 1
ATOM 1960 O O . ASN A 1 239 ? 14.124 8.216 -10.755 1.00 62.66 239 ASN A O 1
ATOM 1964 N N . LEU A 1 240 ? 16.329 7.928 -11.018 1.00 61.91 240 LEU A N 1
ATOM 1965 C CA . LEU A 1 240 ? 16.682 9.349 -11.162 1.00 61.91 240 LEU A CA 1
ATOM 1966 C C . LEU A 1 240 ? 16.903 9.750 -12.627 1.00 61.91 240 LEU A C 1
ATOM 1968 O O . LEU A 1 240 ? 16.811 10.931 -12.940 1.00 61.91 240 LEU A O 1
ATOM 1972 N N . TRP A 1 241 ? 17.199 8.788 -13.507 1.00 53.25 241 TRP A N 1
ATOM 1973 C CA . TRP A 1 241 ? 17.562 9.046 -14.905 1.00 53.25 241 TRP A CA 1
ATOM 1974 C C . TRP A 1 241 ? 16.385 8.995 -15.896 1.00 53.25 241 TRP A C 1
ATOM 1976 O O . TRP A 1 241 ? 16.457 9.665 -16.917 1.00 53.25 241 TRP A O 1
ATOM 1986 N N . HIS A 1 242 ? 15.301 8.263 -15.609 1.00 52.72 242 HIS A N 1
ATOM 1987 C CA . HIS A 1 242 ? 14.206 8.004 -16.571 1.00 52.72 242 HIS A CA 1
ATOM 1988 C C . HIS A 1 242 ? 12.955 8.887 -16.393 1.00 52.72 242 HIS A C 1
ATOM 1990 O O . HIS A 1 242 ? 11.858 8.507 -16.801 1.00 52.72 242 HIS A O 1
ATOM 1996 N N . THR A 1 243 ? 13.077 10.068 -15.784 1.00 50.00 243 THR A N 1
ATOM 1997 C CA . THR A 1 243 ? 11.911 10.909 -15.451 1.00 50.00 243 THR A CA 1
ATOM 1998 C C . THR A 1 243 ? 11.096 11.404 -16.654 1.00 50.00 243 THR A C 1
ATOM 2000 O O . THR A 1 243 ? 9.922 11.718 -16.467 1.00 50.00 243 THR A O 1
ATOM 2003 N N . ASP A 1 244 ? 11.659 11.425 -17.867 1.00 48.06 244 ASP A N 1
ATOM 2004 C CA . ASP A 1 244 ? 10.972 11.946 -19.058 1.00 48.06 244 ASP A CA 1
ATOM 2005 C C . ASP A 1 244 ? 10.373 10.834 -19.955 1.00 48.06 244 ASP A C 1
ATOM 2007 O O . ASP A 1 244 ? 9.210 10.939 -20.360 1.00 48.06 244 ASP A O 1
ATOM 2011 N N . GLU A 1 245 ? 11.090 9.723 -20.178 1.00 46.84 245 GLU A N 1
ATOM 2012 C CA . GLU A 1 245 ? 10.662 8.609 -21.054 1.00 46.84 245 GLU A CA 1
ATOM 2013 C C . GLU A 1 245 ? 9.642 7.649 -20.413 1.00 46.84 245 GLU A C 1
ATOM 2015 O O . GLU A 1 245 ? 8.738 7.171 -21.102 1.00 46.84 245 GLU A O 1
ATOM 2020 N N . GLU A 1 246 ? 9.703 7.388 -19.096 1.00 47.91 246 GLU A N 1
ATOM 2021 C CA . GLU A 1 246 ? 8.642 6.614 -18.420 1.00 47.91 246 GLU A CA 1
ATOM 2022 C C . GLU A 1 246 ? 7.292 7.328 -18.553 1.00 47.91 246 GLU A C 1
ATOM 2024 O O . GLU A 1 246 ? 6.258 6.685 -18.750 1.00 47.91 246 GLU A O 1
ATOM 2029 N N . SER A 1 247 ? 7.303 8.665 -18.510 1.00 47.72 247 SER A N 1
ATOM 2030 C CA . SER A 1 247 ? 6.104 9.468 -18.731 1.00 47.72 247 SER A CA 1
ATOM 2031 C C . SER A 1 247 ? 5.511 9.188 -20.117 1.00 47.72 247 SER A C 1
ATOM 2033 O O . SER A 1 247 ? 4.306 8.964 -20.216 1.00 47.72 247 SER A O 1
ATOM 2035 N N . GLU A 1 248 ? 6.342 9.081 -21.160 1.00 45.34 248 GLU A N 1
ATOM 2036 C CA . GLU A 1 248 ? 5.903 8.771 -22.524 1.00 45.34 248 GLU A CA 1
ATOM 2037 C C . GLU A 1 248 ? 5.429 7.326 -22.687 1.00 45.34 248 GLU A C 1
ATOM 2039 O O . GLU A 1 248 ? 4.387 7.115 -23.303 1.00 45.34 248 GLU A O 1
ATOM 2044 N N . TYR A 1 249 ? 6.099 6.337 -22.087 1.00 50.88 249 TYR A N 1
ATOM 2045 C CA . TYR A 1 249 ? 5.641 4.942 -22.117 1.00 50.88 249 TYR A CA 1
ATOM 2046 C C . TYR A 1 249 ? 4.263 4.777 -21.458 1.00 50.88 249 TYR A C 1
ATOM 2048 O O . TYR A 1 249 ? 3.355 4.183 -22.045 1.00 50.88 249 TYR A O 1
ATOM 2056 N N . PHE A 1 250 ? 4.056 5.349 -20.266 1.00 47.78 250 PHE A N 1
ATOM 2057 C CA . PHE A 1 250 ? 2.752 5.300 -19.594 1.00 47.78 250 PHE A CA 1
ATOM 2058 C C . PHE A 1 250 ? 1.681 6.126 -20.330 1.00 47.78 250 PHE A C 1
ATOM 2060 O O . PHE A 1 250 ? 0.510 5.733 -20.343 1.00 47.78 250 PHE A O 1
ATOM 2067 N N . ILE A 1 251 ? 2.063 7.228 -20.987 1.00 52.25 251 ILE A N 1
ATOM 2068 C CA . ILE A 1 251 ? 1.173 8.015 -21.856 1.00 52.25 251 ILE A CA 1
ATOM 2069 C C . ILE A 1 251 ? 0.777 7.223 -23.108 1.00 52.25 251 ILE A C 1
ATOM 2071 O O . ILE A 1 251 ? -0.402 7.219 -23.467 1.00 52.25 251 ILE A O 1
ATOM 2075 N N . GLU A 1 252 ? 1.710 6.528 -23.753 1.00 49.16 252 GLU A N 1
ATOM 2076 C CA . GLU A 1 252 ? 1.464 5.769 -24.981 1.00 49.16 252 GLU A CA 1
ATOM 2077 C C . GLU A 1 252 ? 0.631 4.511 -24.701 1.00 49.16 252 GLU A C 1
ATOM 2079 O O . GLU A 1 252 ? -0.354 4.253 -25.394 1.00 49.16 252 GLU A O 1
ATOM 2084 N N . VAL A 1 253 ? 0.910 3.796 -23.605 1.00 52.38 253 VAL A N 1
ATOM 2085 C CA . VAL A 1 253 ? 0.039 2.711 -23.115 1.00 52.38 253 VAL A CA 1
ATOM 2086 C C . VAL A 1 253 ? -1.368 3.244 -22.812 1.00 52.38 253 VAL A C 1
ATOM 2088 O O . VAL A 1 253 ? -2.362 2.634 -23.215 1.00 52.38 253 VAL A O 1
ATOM 2091 N N . GLY A 1 254 ? -1.482 4.414 -22.174 1.00 44.72 254 GLY A N 1
ATOM 2092 C CA . GLY A 1 254 ? -2.766 5.084 -21.952 1.00 44.72 254 GLY A CA 1
ATOM 2093 C C . GLY A 1 254 ? -3.496 5.437 -23.255 1.00 44.72 254 GLY A C 1
ATOM 2094 O O . GLY A 1 254 ? -4.707 5.228 -23.368 1.00 44.72 254 GLY A O 1
ATOM 2095 N N . ARG A 1 255 ? -2.770 5.913 -24.271 1.00 50.53 255 ARG A N 1
ATOM 2096 C CA . ARG A 1 255 ? -3.307 6.277 -25.590 1.00 50.53 255 ARG A CA 1
ATOM 2097 C C . ARG A 1 255 ? -3.818 5.050 -26.356 1.00 50.53 255 ARG A C 1
ATOM 2099 O O . ARG A 1 255 ? -4.928 5.094 -26.891 1.00 50.53 255 ARG A O 1
ATOM 2106 N N . LEU A 1 256 ? -3.081 3.939 -26.328 1.00 52.62 256 LEU A N 1
ATOM 2107 C CA . LEU A 1 256 ? -3.474 2.667 -26.950 1.00 52.62 256 LEU A CA 1
ATOM 2108 C C . LEU A 1 256 ? -4.739 2.068 -26.310 1.00 52.62 256 LEU A C 1
ATOM 2110 O O . LEU A 1 256 ? -5.604 1.532 -27.009 1.00 52.62 256 LEU A O 1
ATOM 2114 N N . LEU A 1 257 ? -4.894 2.201 -24.991 1.00 51.81 257 LEU A N 1
ATOM 2115 C CA . LEU A 1 257 ? -6.091 1.746 -24.276 1.00 51.81 257 LEU A CA 1
ATOM 2116 C C . LEU A 1 257 ? -7.329 2.594 -24.612 1.00 51.81 257 LEU A C 1
ATOM 2118 O O . LEU A 1 257 ? -8.417 2.045 -24.802 1.00 51.81 257 LEU A O 1
ATOM 2122 N N . VAL A 1 258 ? -7.167 3.913 -24.760 1.00 54.84 258 VAL A N 1
ATOM 2123 C CA . VAL A 1 258 ? -8.249 4.818 -25.188 1.00 54.84 258 VAL A CA 1
ATOM 2124 C C . VAL A 1 258 ? -8.664 4.545 -26.636 1.00 54.84 258 VAL A C 1
ATOM 2126 O O . VAL A 1 258 ? -9.856 4.506 -26.935 1.00 54.84 258 VAL A O 1
ATOM 2129 N N . GLN A 1 259 ? -7.712 4.290 -27.534 1.00 52.94 259 GLN A N 1
ATOM 2130 C CA . GLN A 1 259 ? -8.009 3.979 -28.934 1.00 52.94 259 GLN A CA 1
ATOM 2131 C C . GLN A 1 259 ? -8.769 2.651 -29.077 1.00 52.94 259 GLN A C 1
ATOM 2133 O O . GLN A 1 259 ? -9.728 2.564 -29.845 1.00 52.94 259 GLN A O 1
ATOM 2138 N N . LYS A 1 260 ? -8.410 1.640 -28.275 1.00 52.66 260 LYS A N 1
ATOM 2139 C CA . LYS A 1 260 ? -9.123 0.356 -28.221 1.00 52.66 260 LYS A CA 1
ATOM 2140 C C . LYS A 1 260 ? -10.537 0.494 -27.642 1.00 52.66 260 LYS A C 1
ATOM 2142 O O . LYS A 1 260 ? -11.449 -0.171 -28.120 1.00 52.66 260 LYS A O 1
ATOM 2147 N N . SER A 1 261 ? -10.731 1.382 -26.663 1.00 50.88 261 SER A N 1
ATOM 2148 C CA . SER A 1 261 ? -12.055 1.725 -26.123 1.00 50.88 261 SER A CA 1
ATOM 2149 C C . SER A 1 261 ? -12.932 2.446 -27.150 1.00 50.88 261 SER A C 1
ATOM 2151 O O . SER A 1 261 ? -14.111 2.130 -27.256 1.00 50.88 261 SER A O 1
ATOM 2153 N N . ASN A 1 262 ? -12.369 3.386 -27.913 1.00 49.94 262 ASN A N 1
ATOM 2154 C CA . ASN A 1 262 ? -13.118 4.171 -28.897 1.00 49.94 262 ASN A CA 1
ATOM 2155 C C . ASN A 1 262 ? -13.477 3.369 -30.160 1.00 49.94 262 ASN A C 1
ATOM 2157 O O . ASN A 1 262 ? -14.515 3.624 -30.763 1.00 49.94 262 ASN A O 1
ATOM 2161 N N . GLY A 1 263 ? -12.657 2.380 -30.537 1.00 50.72 263 GLY A N 1
ATOM 2162 C CA . GLY A 1 263 ? -12.970 1.453 -31.632 1.00 50.72 263 GLY A CA 1
ATOM 2163 C C . GLY A 1 263 ? -14.075 0.439 -31.299 1.00 50.72 263 GLY A C 1
ATOM 2164 O O . GLY A 1 263 ? -14.728 -0.076 -32.201 1.00 50.72 263 GLY A O 1
ATOM 2165 N N . LEU A 1 264 ? -14.316 0.165 -30.011 1.00 48.88 264 LEU A N 1
ATOM 2166 C CA . LEU A 1 264 ? -15.438 -0.663 -29.549 1.00 48.88 264 LEU A CA 1
ATOM 2167 C C . LEU A 1 264 ? -16.768 0.106 -29.555 1.00 48.88 264 LEU A C 1
ATOM 2169 O O . LEU A 1 264 ? -17.807 -0.501 -29.798 1.00 48.88 264 LEU A O 1
ATOM 2173 N N . THR A 1 265 ? -16.749 1.424 -29.328 1.00 49.28 265 THR A N 1
ATOM 2174 C CA . THR A 1 265 ? -17.942 2.282 -29.437 1.00 49.28 265 THR A CA 1
ATOM 2175 C C . THR A 1 265 ? -18.338 2.555 -30.887 1.00 49.28 265 THR A C 1
ATOM 2177 O O . THR A 1 265 ? -19.527 2.503 -31.184 1.00 49.28 265 THR A O 1
ATOM 2180 N N . SER A 1 266 ? -17.383 2.754 -31.805 1.00 45.53 266 SER A N 1
ATOM 2181 C CA . SER A 1 266 ? -17.705 2.950 -33.231 1.00 45.53 266 SER A CA 1
ATOM 2182 C C . SER A 1 266 ? -18.282 1.688 -33.882 1.00 45.53 266 SER A C 1
ATOM 2184 O O . SER A 1 266 ? -19.232 1.767 -34.648 1.00 45.53 266 SER A O 1
ATOM 2186 N N . ALA A 1 267 ? -17.781 0.503 -33.512 1.00 49.12 267 ALA A N 1
ATOM 2187 C CA . ALA A 1 267 ? -18.336 -0.770 -33.981 1.00 49.12 267 ALA A CA 1
ATOM 2188 C C . ALA A 1 267 ? -19.756 -1.054 -33.448 1.00 49.12 267 ALA A C 1
ATOM 2190 O O . ALA A 1 267 ? -20.466 -1.876 -34.020 1.00 49.12 267 ALA A O 1
ATOM 2191 N N . PHE A 1 268 ? -20.164 -0.392 -32.358 1.00 43.66 268 PHE A N 1
ATOM 2192 C CA . PHE A 1 268 ? -21.522 -0.473 -31.818 1.00 43.66 268 PHE A CA 1
ATOM 2193 C C . PHE A 1 268 ? -22.473 0.508 -32.521 1.00 43.66 268 PHE A C 1
ATOM 2195 O O . PHE A 1 268 ? -23.615 0.139 -32.783 1.00 43.66 268 PHE A O 1
ATOM 2202 N N . GLU A 1 269 ? -22.006 1.712 -32.875 1.00 48.72 269 GLU A N 1
ATOM 2203 C CA . GLU A 1 269 ? -22.784 2.706 -33.637 1.00 48.72 269 GLU A CA 1
ATOM 2204 C C . GLU A 1 269 ? -23.013 2.302 -35.102 1.00 48.72 269 GLU A C 1
ATOM 2206 O O . GLU A 1 269 ? -24.075 2.593 -35.635 1.00 48.72 269 GLU A O 1
ATOM 2211 N N . ASP A 1 270 ? -22.096 1.557 -35.727 1.00 47.72 270 ASP A N 1
ATOM 2212 C CA . ASP A 1 270 ? -22.274 1.045 -37.100 1.00 47.72 270 ASP A CA 1
ATOM 2213 C C . ASP A 1 270 ? -23.187 -0.205 -37.187 1.00 47.72 270 ASP A C 1
ATOM 2215 O O . ASP A 1 270 ? -23.412 -0.747 -38.271 1.00 47.72 270 ASP A O 1
ATOM 2219 N N . SER A 1 271 ? -23.701 -0.694 -36.049 1.00 47.16 271 SER A N 1
ATOM 2220 C CA . SER A 1 271 ? -24.522 -1.917 -35.946 1.00 47.16 271 SER A CA 1
ATOM 2221 C C . SER A 1 271 ? -25.966 -1.687 -35.466 1.00 47.16 271 SER A C 1
ATOM 2223 O O . SER A 1 271 ? -26.683 -2.659 -35.209 1.00 47.16 271 SER A O 1
ATOM 2225 N N . VAL A 1 272 ? -26.396 -0.423 -35.371 1.00 45.03 272 VAL A N 1
ATOM 2226 C CA . VAL A 1 272 ? -27.774 0.012 -35.059 1.00 45.03 272 VAL A CA 1
ATOM 2227 C C . VAL A 1 272 ? -28.289 0.909 -36.175 1.00 45.03 272 VAL A C 1
ATOM 2229 O O . VAL A 1 272 ? -29.444 0.689 -36.602 1.00 45.03 272 VAL A O 1
#

InterPro domains:
  IPR002656 Acyltransferase 3 domain [PF01757] (9-106)
  IPR002656 Acyltransferase 3 domain [PF01757] (135-232)
  IPR050879 Acyltransferase 3 [PTHR23028] (132-261)

Sequence (272 aa):
MRRRDHRLDLQGLRGVAILSVLGFHFFPSWFPNGYVGVDQFFVLSGFLMAMILNSRSGSSNIFDFYYGRLKRIVPMYILIVFLTLWSCIFFFPASNLDLNMEAALPALTFLSNLWHTDEESEYFIEMRRRVHRLDLQGLRGVAILSVLGFHFFPSWFPNGYVGVDQFFVLSGFLMAMILDSRSGSTNIFDFYYRRLKRIVPMYILIVFLTLWSCILFFPASNLDLNMEAALPALTFVSNLWHTDEESEYFIEVGRLLVQKSNGLTSAFEDSV

Radius of gyration: 24.35 Å; chains: 1; bounding box: 57×48×68 Å